Protein AF-A0A022QFN7-F1 (afdb_monomer_lite)

Organism: Erythranthe guttata (NCBI:txid4155)

Structure (mmCIF, N/CA/C/O backbone):
data_AF-A0A022QFN7-F1
#
_entry.id   AF-A0A022QFN7-F1
#
loop_
_atom_site.group_PDB
_atom_site.id
_atom_site.type_symbol
_atom_site.label_atom_id
_atom_site.label_alt_id
_atom_site.label_comp_id
_atom_site.label_asym_id
_atom_site.label_entity_id
_atom_site.label_seq_id
_atom_site.pdbx_PDB_ins_code
_atom_site.Cartn_x
_atom_site.Cartn_y
_atom_site.Cartn_z
_atom_site.occupancy
_atom_site.B_iso_or_equiv
_atom_site.auth_seq_id
_atom_site.auth_comp_id
_atom_site.auth_asym_id
_atom_site.auth_atom_id
_atom_site.pdbx_PDB_model_num
ATOM 1 N N . MET A 1 1 ? 3.632 7.684 66.198 1.00 27.81 1 MET A N 1
ATOM 2 C CA . MET A 1 1 ? 4.674 7.286 65.234 1.00 27.81 1 MET A CA 1
ATOM 3 C C . MET A 1 1 ? 4.231 5.973 64.611 1.00 27.81 1 MET A C 1
ATOM 5 O O . MET A 1 1 ? 4.092 5.003 65.334 1.00 27.81 1 MET A O 1
ATOM 9 N N . ILE A 1 2 ? 3.961 6.039 63.303 1.00 29.11 2 ILE A N 1
ATOM 10 C CA . ILE A 1 2 ? 3.737 4.968 62.315 1.00 29.11 2 ILE A CA 1
ATOM 11 C C . ILE A 1 2 ? 2.418 4.176 62.404 1.00 29.11 2 ILE A C 1
ATOM 13 O O . ILE A 1 2 ? 2.246 3.240 63.175 1.00 29.11 2 ILE A O 1
ATOM 17 N N . ILE A 1 3 ? 1.519 4.594 61.509 1.00 27.88 3 ILE A N 1
ATOM 18 C CA . ILE A 1 3 ? 0.414 3.848 60.907 1.00 27.88 3 ILE A CA 1
ATOM 19 C C . ILE A 1 3 ? 1.026 2.710 60.074 1.00 27.88 3 ILE A C 1
ATOM 21 O O . ILE A 1 3 ? 1.810 2.990 59.170 1.00 27.88 3 ILE A O 1
ATOM 25 N N . GLN A 1 4 ? 0.666 1.457 60.353 1.00 26.80 4 GLN A N 1
ATOM 26 C CA . GLN A 1 4 ? 0.930 0.317 59.472 1.00 26.80 4 GLN A CA 1
ATOM 27 C C . GLN A 1 4 ? -0.428 -0.159 58.935 1.00 26.80 4 GLN A C 1
ATOM 29 O O . GLN A 1 4 ? -1.113 -0.962 59.561 1.00 26.80 4 GLN A O 1
ATOM 34 N N . GLU A 1 5 ? -0.845 0.420 57.811 1.00 31.89 5 GLU A N 1
ATOM 35 C CA . GLU A 1 5 ? -1.969 -0.061 57.004 1.00 31.89 5 GLU A CA 1
ATOM 36 C C . GLU A 1 5 ? -1.540 -1.343 56.278 1.00 31.89 5 GLU A C 1
ATOM 38 O O . GLU A 1 5 ? -0.559 -1.365 55.531 1.00 31.89 5 GLU A O 1
ATOM 43 N N . ASP A 1 6 ? -2.282 -2.417 56.528 1.00 32.91 6 ASP A N 1
ATOM 44 C CA . ASP A 1 6 ? -2.093 -3.747 55.962 1.00 32.91 6 ASP A CA 1
ATOM 45 C C . ASP A 1 6 ? -2.689 -3.793 54.539 1.00 32.91 6 ASP A C 1
ATOM 47 O O . ASP A 1 6 ? -3.844 -4.152 54.313 1.00 32.91 6 ASP A O 1
ATOM 51 N N . TYR A 1 7 ? -1.893 -3.369 53.556 1.00 39.94 7 TYR A N 1
ATOM 52 C CA . TYR A 1 7 ? -2.106 -3.646 52.133 1.00 39.94 7 TYR A CA 1
ATOM 53 C C . TYR A 1 7 ? -1.042 -4.650 51.686 1.00 39.94 7 TYR A C 1
ATOM 55 O O . TYR A 1 7 ? 0.128 -4.277 51.599 1.00 39.94 7 TYR A O 1
ATOM 63 N N . PRO A 1 8 ? -1.412 -5.906 51.347 1.00 40.69 8 PRO A N 1
ATOM 64 C CA . PRO A 1 8 ? -1.202 -6.317 49.954 1.00 40.69 8 PRO A CA 1
ATOM 65 C C . PRO A 1 8 ? -2.092 -7.501 49.513 1.00 40.69 8 PRO A C 1
ATOM 67 O O . PRO A 1 8 ? -1.652 -8.645 49.570 1.00 40.69 8 PRO A O 1
ATOM 70 N N . LYS A 1 9 ? -3.314 -7.288 48.994 1.00 38.53 9 LYS A N 1
ATOM 71 C CA . LYS A 1 9 ? -4.033 -8.354 48.233 1.00 38.53 9 LYS A CA 1
ATOM 72 C C . LYS A 1 9 ? -4.821 -7.903 46.995 1.00 38.53 9 LYS A C 1
ATOM 74 O O . LYS A 1 9 ? -5.563 -8.701 46.434 1.00 38.53 9 LYS A O 1
ATOM 79 N N . LEU A 1 10 ? -4.645 -6.670 46.515 1.00 40.91 10 LEU A N 1
ATOM 80 C CA . LEU A 1 10 ? -5.385 -6.166 45.339 1.00 40.91 10 LEU A CA 1
ATOM 81 C C . LEU A 1 10 ? -4.521 -5.596 44.204 1.00 40.91 10 LEU A C 1
ATOM 83 O O . LEU A 1 10 ? -5.055 -5.271 43.150 1.00 40.91 10 LEU A O 1
ATOM 87 N N . ALA A 1 11 ? -3.192 -5.587 44.347 1.00 36.38 11 ALA A N 1
ATOM 88 C CA . ALA A 1 11 ? -2.275 -5.194 43.270 1.00 36.38 11 ALA A CA 1
ATOM 89 C C . ALA A 1 11 ? -1.923 -6.338 42.290 1.00 36.38 11 ALA A C 1
ATOM 91 O O . ALA A 1 11 ? -1.284 -6.096 41.273 1.00 36.38 11 ALA A O 1
ATOM 92 N N . PHE A 1 12 ? -2.365 -7.576 42.544 1.00 38.91 12 PHE A N 1
ATOM 93 C CA . PHE A 1 12 ? -2.000 -8.739 41.717 1.00 38.91 12 PHE A CA 1
ATOM 94 C C . PHE A 1 12 ? -2.992 -9.099 40.598 1.00 38.91 12 PHE A C 1
ATOM 96 O O . PHE A 1 12 ? -2.728 -10.023 39.834 1.00 38.91 12 PHE A O 1
ATOM 103 N N . ILE A 1 13 ? -4.109 -8.377 40.455 1.00 38.91 13 ILE A N 1
ATOM 104 C CA . ILE A 1 13 ? -5.121 -8.680 39.420 1.00 38.91 13 ILE A CA 1
ATOM 105 C C . ILE A 1 13 ? -5.059 -7.700 38.230 1.00 38.91 13 ILE A C 1
ATOM 107 O O . ILE A 1 13 ? -5.611 -7.982 37.173 1.00 38.91 13 ILE A O 1
ATOM 111 N N . PHE A 1 14 ? -4.295 -6.604 38.322 1.00 40.03 14 PHE A N 1
ATOM 112 C CA . PHE A 1 14 ? -4.163 -5.628 37.226 1.00 40.03 14 PHE A CA 1
ATOM 113 C C . PHE A 1 14 ? -2.960 -5.837 36.287 1.00 40.03 14 PHE A C 1
ATOM 115 O O . PHE A 1 14 ? -2.753 -5.035 35.382 1.00 40.03 14 PHE A O 1
ATOM 122 N N . VAL A 1 15 ? -2.207 -6.936 36.427 1.00 43.34 15 VAL A N 1
ATOM 123 C CA . VAL A 1 15 ? -1.069 -7.262 35.532 1.00 43.34 15 VAL A CA 1
ATOM 124 C C . VAL A 1 15 ? -1.265 -8.588 34.770 1.00 43.34 15 VAL A C 1
ATOM 126 O O . VAL A 1 15 ? -0.411 -9.008 33.998 1.00 43.34 15 VAL A O 1
ATOM 129 N N . THR A 1 16 ? -2.416 -9.256 34.892 1.00 43.12 16 THR A N 1
ATOM 130 C CA . THR A 1 16 ? -2.599 -10.631 34.376 1.00 43.12 16 THR A CA 1
ATOM 131 C C . THR A 1 16 ? -3.619 -10.791 33.245 1.00 43.12 16 THR A C 1
ATOM 133 O O . THR A 1 16 ? -4.053 -11.907 32.977 1.00 43.12 16 THR A O 1
ATOM 136 N N . LEU A 1 17 ? -3.936 -9.723 32.500 1.00 40.62 17 LEU A N 1
ATOM 137 C CA . LEU A 1 17 ? -4.622 -9.835 31.195 1.00 40.62 17 LEU A CA 1
ATOM 138 C C . LEU A 1 17 ? -3.753 -9.467 29.980 1.00 40.62 17 LEU A C 1
ATOM 140 O O . LEU A 1 17 ? -4.216 -9.579 28.852 1.00 40.62 17 LEU A O 1
ATOM 144 N N . PHE A 1 18 ? -2.470 -9.153 30.188 1.00 44.50 18 PHE A N 1
ATOM 145 C CA . PHE A 1 18 ? -1.471 -9.046 29.112 1.00 44.50 18 PHE A CA 1
ATOM 146 C C . PHE A 1 18 ? -0.468 -10.216 29.071 1.00 44.50 18 PHE A C 1
ATOM 148 O O . PHE A 1 18 ? 0.543 -10.125 28.383 1.00 44.50 18 PHE A O 1
ATOM 155 N N . SER A 1 19 ? -0.753 -11.336 29.751 1.00 45.59 19 SER A N 1
ATOM 156 C CA . SER A 1 19 ? 0.209 -12.451 29.880 1.00 45.59 19 SER A CA 1
ATOM 157 C C . SER A 1 19 ? -0.335 -13.853 29.583 1.00 45.59 19 SER A C 1
ATOM 159 O O . SER A 1 19 ? 0.351 -14.831 29.863 1.00 45.59 19 SER A O 1
ATOM 161 N N . PHE A 1 20 ? -1.498 -13.999 28.941 1.00 42.53 20 PHE A N 1
ATOM 162 C CA . PHE A 1 20 ? -1.865 -15.273 28.299 1.00 42.53 20 PHE A CA 1
ATOM 163 C C . PHE A 1 20 ? -1.378 -15.307 26.846 1.00 42.53 20 PHE A C 1
ATOM 165 O O . PHE A 1 20 ? -2.150 -15.464 25.906 1.00 42.53 20 PHE A O 1
ATOM 172 N N . CYS A 1 21 ? -0.062 -15.184 26.672 1.00 44.03 21 CYS A N 1
ATOM 173 C CA . CYS A 1 21 ? 0.594 -15.892 25.585 1.00 44.03 21 CYS A CA 1
ATOM 174 C C . CYS A 1 21 ? 0.761 -17.333 26.100 1.00 44.03 21 CYS A C 1
ATOM 176 O O . CYS A 1 21 ? 1.458 -17.520 27.105 1.00 44.03 21 CYS A O 1
ATOM 178 N N . PRO A 1 22 ? 0.085 -18.350 25.533 1.00 42.50 22 PRO A N 1
ATOM 179 C CA . PRO A 1 22 ? 0.364 -19.724 25.912 1.00 42.50 22 PRO A CA 1
ATOM 180 C C . PRO A 1 22 ? 1.858 -19.967 25.704 1.00 42.50 22 PRO A C 1
ATOM 182 O O . PRO A 1 22 ? 2.443 -19.586 24.692 1.00 42.50 22 PRO A O 1
ATOM 185 N N . ARG A 1 23 ? 2.478 -20.562 26.718 1.00 45.53 23 ARG A N 1
ATOM 186 C CA . ARG A 1 23 ? 3.918 -20.787 26.885 1.00 45.53 23 ARG A CA 1
ATOM 187 C C . ARG A 1 23 ? 4.482 -21.837 25.906 1.00 45.53 23 ARG A C 1
ATOM 189 O O . ARG A 1 23 ? 5.297 -22.659 26.297 1.00 45.53 23 ARG A O 1
ATOM 196 N N . PHE A 1 24 ? 4.044 -21.805 24.649 1.00 43.84 24 PHE A N 1
ATOM 197 C CA . PHE A 1 24 ? 4.510 -22.623 23.530 1.00 43.84 24 PHE A CA 1
ATOM 198 C C . PHE A 1 24 ? 4.478 -21.811 22.230 1.00 43.84 24 PHE A C 1
ATOM 200 O O . PHE A 1 24 ? 3.699 -22.085 21.332 1.00 43.84 24 PHE A O 1
ATOM 207 N N . CYS A 1 25 ? 5.336 -20.796 22.158 1.00 41.41 25 CYS A N 1
ATOM 208 C CA . CYS A 1 25 ? 5.939 -20.298 20.920 1.00 41.41 25 CYS A CA 1
ATOM 209 C C . CYS A 1 25 ? 7.233 -19.579 21.318 1.00 41.41 25 CYS A C 1
ATOM 211 O O . CYS A 1 25 ? 7.355 -18.363 21.210 1.00 41.41 25 CYS A O 1
ATOM 213 N N . THR A 1 26 ? 8.209 -20.316 21.853 1.00 38.53 26 THR A N 1
ATOM 214 C CA . THR A 1 26 ? 9.595 -19.860 21.729 1.00 38.53 26 THR A CA 1
ATOM 215 C C . THR A 1 26 ? 9.950 -19.983 20.247 1.00 38.53 26 THR A C 1
ATOM 217 O O . THR A 1 26 ? 9.912 -21.111 19.743 1.00 38.53 26 THR A O 1
ATOM 220 N N . PRO A 1 27 ? 10.283 -18.901 19.523 1.00 43.88 27 PRO A N 1
ATOM 221 C CA . PRO A 1 27 ? 11.018 -19.060 18.281 1.00 43.88 27 PRO A CA 1
ATOM 222 C C . PRO A 1 27 ? 12.318 -19.777 18.646 1.00 43.88 27 PRO A C 1
ATOM 224 O O . PRO A 1 27 ? 13.134 -19.254 19.404 1.00 43.88 27 PRO A O 1
ATOM 227 N N . GLN A 1 28 ? 12.483 -21.016 18.186 1.00 38.66 28 GLN A N 1
ATOM 228 C CA . GLN A 1 28 ? 13.787 -21.658 18.226 1.00 38.66 28 GLN A CA 1
ATOM 229 C C . GLN A 1 28 ? 14.713 -20.810 17.353 1.00 38.66 28 GLN A C 1
ATOM 231 O O . GLN A 1 28 ? 14.663 -20.898 16.128 1.00 38.66 28 GLN A O 1
ATOM 236 N N . THR A 1 29 ? 15.572 -19.994 17.965 1.00 44.75 29 THR A N 1
ATOM 237 C CA . THR A 1 29 ? 16.797 -19.545 17.305 1.00 44.75 29 THR A CA 1
ATOM 238 C C . THR A 1 29 ? 17.716 -20.754 17.232 1.00 44.75 29 THR A C 1
ATOM 240 O O . THR A 1 29 ? 18.633 -20.922 18.036 1.00 44.75 29 THR A O 1
ATOM 243 N N . ASN A 1 30 ? 17.429 -21.648 16.288 1.00 40.75 30 ASN A N 1
ATOM 244 C CA . ASN A 1 30 ? 18.427 -22.591 15.835 1.00 40.75 30 ASN A CA 1
ATOM 245 C C . ASN A 1 30 ? 19.473 -21.740 15.118 1.00 40.75 30 ASN A C 1
ATOM 247 O O . ASN A 1 30 ? 19.253 -21.297 13.992 1.00 40.75 30 ASN A O 1
ATOM 251 N N . ASN A 1 31 ? 20.595 -21.490 15.795 1.00 49.53 31 ASN A N 1
ATOM 252 C CA . ASN A 1 31 ? 21.814 -20.935 15.210 1.00 49.53 31 ASN A CA 1
ATOM 253 C C . ASN A 1 31 ? 22.448 -21.977 14.280 1.00 49.53 31 ASN A C 1
ATOM 255 O O . ASN A 1 31 ? 23.581 -22.403 14.462 1.00 49.53 31 ASN A O 1
ATOM 259 N N . ASN A 1 32 ? 21.689 -22.381 13.270 1.00 43.94 32 ASN A N 1
ATOM 260 C CA . ASN A 1 32 ? 22.202 -22.963 12.056 1.00 43.94 32 ASN A CA 1
ATOM 261 C C . ASN A 1 32 ? 22.136 -21.824 11.050 1.00 43.94 32 ASN A C 1
ATOM 263 O O . ASN A 1 32 ? 21.120 -21.634 10.385 1.00 43.94 32 ASN A O 1
ATOM 267 N N . ALA A 1 33 ? 23.214 -21.045 10.967 1.00 44.28 33 ALA A N 1
ATOM 268 C CA . ALA A 1 33 ? 23.446 -20.102 9.882 1.00 44.28 33 ALA A CA 1
ATOM 269 C C . ALA A 1 33 ? 23.688 -20.871 8.567 1.00 44.28 33 ALA A C 1
ATOM 271 O O . ALA A 1 33 ? 24.724 -20.756 7.925 1.00 44.28 33 ALA A O 1
ATOM 272 N N . ALA A 1 34 ? 22.716 -21.682 8.154 1.00 37.62 34 ALA A N 1
ATOM 273 C CA . ALA A 1 34 ? 22.409 -21.794 6.750 1.00 37.62 34 ALA A CA 1
ATOM 274 C C . ALA A 1 34 ? 21.755 -20.460 6.412 1.00 37.62 34 ALA A C 1
ATOM 276 O O . ALA A 1 34 ? 20.705 -20.143 6.963 1.00 37.62 34 ALA A O 1
ATOM 277 N N . ALA A 1 35 ? 22.392 -19.659 5.564 1.00 43.66 35 ALA A N 1
ATOM 278 C CA . ALA A 1 35 ? 21.755 -18.515 4.939 1.00 43.66 35 ALA A CA 1
ATOM 279 C C . ALA A 1 35 ? 20.444 -18.993 4.291 1.00 43.66 35 ALA A C 1
ATOM 281 O O . ALA A 1 35 ? 20.432 -19.506 3.169 1.00 43.66 35 ALA A O 1
ATOM 282 N N . THR A 1 36 ? 19.333 -18.915 5.027 1.00 43.53 36 THR A N 1
ATOM 283 C CA . THR A 1 36 ? 17.997 -19.149 4.502 1.00 43.53 36 THR A CA 1
ATOM 284 C C . THR A 1 36 ? 17.800 -18.054 3.484 1.00 43.53 36 THR A C 1
ATOM 286 O O . THR A 1 36 ? 17.587 -16.905 3.857 1.00 43.53 36 THR A O 1
ATOM 289 N N . ARG A 1 37 ? 17.968 -18.401 2.201 1.00 48.34 37 ARG A N 1
ATOM 290 C CA . ARG A 1 37 ? 17.677 -17.523 1.066 1.00 48.34 37 ARG A CA 1
ATOM 291 C C . ARG A 1 37 ? 16.389 -16.778 1.389 1.00 48.34 37 ARG A C 1
ATOM 293 O O . ARG A 1 37 ? 15.348 -17.427 1.501 1.00 48.34 37 ARG A O 1
ATOM 300 N N . ASN A 1 38 ? 16.459 -15.461 1.574 1.00 61.53 38 ASN A N 1
ATOM 301 C CA . ASN A 1 38 ? 15.265 -14.660 1.783 1.00 61.53 38 ASN A CA 1
ATOM 302 C C . ASN A 1 38 ? 14.356 -14.919 0.583 1.00 61.53 38 ASN A C 1
ATOM 304 O O . ASN A 1 38 ? 14.673 -14.566 -0.552 1.00 61.53 38 ASN A O 1
ATOM 308 N N . THR A 1 39 ? 13.238 -15.595 0.814 1.00 72.06 39 THR A N 1
ATOM 309 C CA . THR A 1 39 ? 12.331 -16.042 -0.250 1.00 72.06 39 THR A CA 1
ATOM 310 C C . THR A 1 39 ? 11.758 -14.872 -1.053 1.00 72.06 39 THR A C 1
ATOM 312 O O . THR A 1 39 ? 11.344 -15.073 -2.193 1.00 72.06 39 THR A O 1
ATOM 315 N N . CYS A 1 40 ? 11.807 -13.660 -0.495 1.00 82.38 40 CYS A N 1
ATOM 316 C CA . CYS A 1 40 ? 11.415 -12.402 -1.124 1.00 82.38 40 CYS A CA 1
ATOM 317 C C . CYS A 1 40 ? 12.532 -11.680 -1.903 1.00 82.38 40 CYS A C 1
ATOM 319 O O . CYS A 1 40 ? 12.228 -10.757 -2.641 1.00 82.38 40 CYS A O 1
ATOM 321 N N . GLU A 1 41 ? 13.808 -12.051 -1.750 1.00 70.94 41 GLU A N 1
ATOM 322 C CA . GLU A 1 41 ? 14.937 -11.228 -2.226 1.00 70.94 41 GLU A CA 1
ATOM 323 C C . GLU A 1 41 ? 15.208 -11.359 -3.735 1.00 70.94 41 GLU A C 1
ATOM 325 O O . GLU A 1 41 ? 15.716 -10.424 -4.348 1.00 70.94 41 GLU A O 1
ATOM 330 N N . ASN A 1 42 ? 14.807 -12.478 -4.355 1.00 62.62 42 ASN A N 1
ATOM 331 C CA . ASN A 1 42 ? 15.214 -12.825 -5.725 1.00 62.62 42 ASN A CA 1
ATOM 332 C C . ASN A 1 42 ? 14.064 -12.955 -6.736 1.00 62.62 42 ASN A C 1
ATOM 334 O O . ASN A 1 42 ? 14.296 -13.353 -7.878 1.00 62.62 42 ASN A O 1
ATOM 338 N N . SER A 1 43 ? 12.809 -12.706 -6.356 1.00 62.25 43 SER A N 1
ATOM 339 C CA . SER A 1 43 ? 11.684 -12.848 -7.290 1.00 62.25 43 SER A CA 1
ATOM 340 C C . SER A 1 43 ? 10.490 -12.017 -6.832 1.00 62.25 43 SER A C 1
ATOM 342 O O . SER A 1 43 ? 10.106 -12.119 -5.669 1.00 62.25 43 SER A O 1
ATOM 344 N N . ALA A 1 44 ? 9.849 -11.297 -7.758 1.00 72.00 44 ALA A N 1
ATOM 345 C CA . ALA A 1 44 ? 8.576 -10.597 -7.560 1.00 72.00 44 ALA A CA 1
ATOM 346 C C . ALA A 1 44 ? 7.409 -11.591 -7.333 1.00 72.00 44 ALA A C 1
ATOM 348 O O . ALA A 1 44 ? 6.471 -11.682 -8.123 1.00 72.00 44 ALA A O 1
ATOM 349 N N . ARG A 1 45 ? 7.490 -12.400 -6.267 1.00 84.31 45 ARG A N 1
ATOM 350 C CA . ARG A 1 45 ? 6.638 -13.579 -6.031 1.00 84.31 45 ARG A CA 1
ATOM 351 C C . ARG A 1 45 ? 5.176 -13.234 -5.809 1.00 84.31 45 ARG A C 1
ATOM 353 O O . ARG A 1 45 ? 4.314 -14.000 -6.221 1.00 84.31 45 ARG A O 1
ATOM 360 N N . CYS A 1 46 ? 4.906 -12.113 -5.145 1.00 91.56 46 CYS A N 1
ATOM 361 C CA . CYS A 1 46 ? 3.556 -11.755 -4.712 1.00 91.56 46 CYS A CA 1
ATOM 362 C C . CYS A 1 46 ? 2.730 -11.023 -5.781 1.00 91.56 46 CYS A C 1
ATOM 364 O O . CYS A 1 46 ? 1.605 -10.613 -5.499 1.00 91.56 46 CYS A O 1
ATOM 366 N N . GLY A 1 47 ? 3.276 -10.856 -6.991 1.00 92.25 47 GLY A N 1
ATOM 367 C CA . GLY A 1 47 ? 2.605 -10.170 -8.090 1.00 92.25 47 GLY A CA 1
ATOM 368 C C . GLY A 1 47 ? 2.343 -8.684 -7.818 1.00 92.25 47 GLY A C 1
ATOM 369 O O . GLY A 1 47 ? 2.867 -8.081 -6.878 1.00 92.25 47 GLY A O 1
ATOM 370 N N . ALA A 1 48 ? 1.530 -8.076 -8.678 1.00 93.94 48 ALA A N 1
ATOM 371 C CA . ALA A 1 48 ? 1.120 -6.680 -8.557 1.00 93.94 48 ALA A CA 1
ATOM 372 C C . ALA A 1 48 ? 0.364 -6.418 -7.244 1.00 93.94 48 ALA A C 1
ATOM 374 O O . ALA A 1 48 ? -0.520 -7.189 -6.877 1.00 93.94 48 ALA A O 1
ATOM 375 N N . PHE A 1 49 ? 0.670 -5.314 -6.559 1.00 94.81 49 PHE A N 1
ATOM 376 C CA . PHE A 1 49 ? 0.028 -4.884 -5.305 1.00 94.81 49 PHE A CA 1
ATOM 377 C C . PHE A 1 49 ? 0.077 -5.910 -4.150 1.00 94.81 49 PHE A C 1
ATOM 379 O O . PHE A 1 49 ? -0.626 -5.749 -3.144 1.00 94.81 49 PHE A O 1
ATOM 386 N N . GLY A 1 50 ? 0.902 -6.952 -4.281 1.00 94.62 50 GLY A N 1
ATOM 387 C CA . GLY A 1 50 ? 1.200 -7.925 -3.238 1.00 94.62 50 GLY A CA 1
ATOM 388 C C . GLY A 1 50 ? 2.477 -7.558 -2.486 1.00 94.62 50 GLY A C 1
ATOM 389 O O . GLY A 1 50 ? 3.448 -7.095 -3.077 1.00 94.62 50 GLY A O 1
ATOM 390 N N . ILE A 1 51 ? 2.468 -7.780 -1.176 1.00 94.06 51 ILE A N 1
ATOM 391 C CA . ILE A 1 51 ? 3.577 -7.554 -0.251 1.00 94.06 51 ILE A CA 1
ATOM 392 C C . ILE A 1 51 ? 4.204 -8.905 0.075 1.00 94.06 51 ILE A C 1
ATOM 394 O O . ILE A 1 51 ? 3.503 -9.808 0.535 1.00 94.06 51 ILE A O 1
ATOM 398 N N . CYS A 1 52 ? 5.518 -9.017 -0.108 1.00 92.81 52 CYS A N 1
ATOM 399 C CA . CYS A 1 52 ? 6.301 -10.158 0.345 1.00 92.81 52 CYS A CA 1
ATOM 400 C C . CYS A 1 52 ? 6.895 -9.886 1.726 1.00 92.81 52 CYS A C 1
ATOM 402 O O . CYS A 1 52 ? 7.648 -8.927 1.900 1.00 92.81 52 CYS A O 1
ATOM 404 N N . ASN A 1 53 ? 6.594 -10.741 2.698 1.00 91.56 53 ASN A N 1
ATOM 405 C CA . ASN A 1 53 ? 7.207 -10.729 4.018 1.00 91.56 53 ASN A CA 1
ATOM 406 C C . ASN A 1 53 ? 7.685 -12.143 4.364 1.00 91.56 53 ASN A C 1
ATOM 408 O O . ASN A 1 53 ? 6.883 -13.062 4.509 1.00 91.56 53 ASN A O 1
ATOM 412 N N . SER A 1 54 ? 9.000 -12.321 4.514 1.00 88.62 54 SER A N 1
ATOM 413 C CA . SER A 1 54 ? 9.595 -13.633 4.804 1.00 88.62 54 SER A CA 1
ATOM 414 C C . SER A 1 54 ? 9.271 -14.161 6.203 1.00 88.62 54 SER A C 1
ATOM 416 O O . SER A 1 54 ? 9.492 -15.342 6.459 1.00 88.62 54 SER A O 1
ATOM 418 N N . GLN A 1 55 ? 8.765 -13.304 7.095 1.00 88.06 55 GLN A N 1
ATOM 419 C CA . GLN A 1 55 ? 8.371 -13.670 8.457 1.00 88.06 55 GLN A CA 1
ATOM 420 C C . GLN A 1 55 ? 6.896 -14.085 8.569 1.00 88.06 55 GLN A C 1
ATOM 422 O O . GLN A 1 55 ? 6.498 -14.620 9.602 1.00 88.06 55 GLN A O 1
ATOM 427 N N . ASP A 1 56 ? 6.089 -13.857 7.528 1.00 88.56 56 ASP A N 1
ATOM 428 C CA . ASP A 1 56 ? 4.661 -14.176 7.541 1.00 88.56 56 ASP A CA 1
ATOM 429 C C . ASP A 1 56 ? 4.390 -15.571 6.950 1.00 88.56 56 ASP A C 1
ATOM 431 O O . ASP A 1 56 ? 5.130 -16.083 6.108 1.00 88.56 56 ASP A O 1
ATOM 435 N N . SER A 1 57 ? 3.282 -16.185 7.368 1.00 88.81 57 SER A N 1
ATOM 436 C CA . SER A 1 57 ? 2.732 -17.397 6.756 1.00 88.81 57 SER A CA 1
ATOM 437 C C . SER A 1 57 ? 1.231 -17.185 6.520 1.00 88.81 57 SER A C 1
ATOM 439 O O . SER A 1 57 ? 0.475 -17.143 7.494 1.00 88.81 57 SER A O 1
ATOM 441 N N . PRO A 1 58 ? 0.775 -17.002 5.264 1.00 90.94 58 PRO A N 1
ATOM 442 C CA . PRO A 1 58 ? 1.542 -17.048 4.012 1.00 90.94 58 PRO A CA 1
ATOM 443 C C . PRO A 1 58 ? 2.496 -15.852 3.831 1.00 90.94 58 PRO A C 1
ATOM 445 O O . PRO A 1 58 ? 2.216 -14.754 4.301 1.00 90.94 58 PRO A O 1
ATOM 448 N N . ILE A 1 59 ? 3.588 -16.050 3.079 1.00 91.75 59 ILE A N 1
ATOM 449 C CA . ILE A 1 59 ? 4.611 -15.008 2.835 1.00 91.75 59 ILE A CA 1
ATOM 450 C C . ILE A 1 59 ? 4.108 -13.829 1.988 1.00 91.75 59 ILE A C 1
ATOM 452 O O . ILE A 1 59 ? 4.738 -12.774 1.966 1.00 91.75 59 ILE A O 1
ATOM 456 N N . CYS A 1 60 ? 3.009 -14.016 1.253 1.00 93.81 60 CYS A N 1
ATOM 457 C CA . CYS A 1 60 ? 2.417 -13.003 0.390 1.00 93.81 60 CYS A CA 1
ATOM 458 C C . CYS A 1 60 ? 1.059 -12.562 0.926 1.00 93.81 60 CYS A C 1
ATOM 460 O O . CYS A 1 60 ? 0.161 -13.377 1.150 1.00 93.81 60 CYS A O 1
ATOM 462 N N . THR A 1 61 ? 0.884 -11.251 1.054 1.00 95.50 61 THR A N 1
ATOM 463 C CA . THR A 1 61 ? -0.384 -10.625 1.441 1.00 95.50 61 THR A CA 1
ATOM 464 C C . THR A 1 61 ? -0.709 -9.466 0.502 1.00 95.50 61 THR A C 1
ATOM 466 O O . THR A 1 61 ? 0.189 -8.818 -0.024 1.00 95.50 61 THR A O 1
ATOM 469 N N . CYS A 1 62 ? -1.989 -9.194 0.242 1.00 96.56 62 CYS A N 1
ATOM 470 C CA . CYS A 1 62 ? -2.367 -8.012 -0.537 1.00 96.56 62 CYS A CA 1
ATOM 471 C C . CYS A 1 62 ? -2.216 -6.735 0.296 1.00 96.56 62 CYS A C 1
ATOM 473 O O . CYS A 1 62 ? -2.475 -6.743 1.504 1.00 96.56 62 CYS A O 1
ATOM 475 N N . LEU A 1 63 ? -1.899 -5.614 -0.362 1.00 95.69 63 LEU A N 1
ATOM 476 C CA . LEU A 1 63 ? -2.037 -4.290 0.248 1.00 95.69 63 LEU A CA 1
ATOM 477 C C . LEU A 1 63 ? -3.439 -4.115 0.855 1.00 95.69 63 LEU A C 1
ATOM 479 O O . LEU A 1 63 ? -4.448 -4.616 0.349 1.00 95.69 63 LEU A O 1
ATOM 483 N N . ARG A 1 64 ? -3.532 -3.374 1.959 1.00 94.12 64 ARG A N 1
ATOM 484 C CA . ARG A 1 64 ? -4.829 -3.096 2.586 1.00 94.12 64 ARG A CA 1
ATOM 485 C C . ARG A 1 64 ? -5.740 -2.344 1.606 1.00 94.12 64 ARG A C 1
ATOM 487 O O . ARG A 1 64 ? -5.312 -1.377 0.996 1.00 94.12 64 ARG A O 1
ATOM 494 N N . GLY A 1 65 ? -6.995 -2.772 1.480 1.00 94.00 65 GLY A N 1
ATOM 495 C CA . GLY A 1 65 ? -7.928 -2.251 0.467 1.00 94.00 65 GLY A CA 1
ATOM 496 C C . GLY A 1 65 ? -7.809 -2.939 -0.900 1.00 94.00 65 GLY A C 1
ATOM 497 O O . GLY A 1 65 ? -8.493 -2.559 -1.849 1.00 94.00 65 GLY A O 1
ATOM 498 N N . PHE A 1 66 ? -6.975 -3.979 -1.001 1.00 96.75 66 PHE A N 1
ATOM 499 C CA . PHE A 1 66 ? -6.840 -4.839 -2.173 1.00 96.75 66 PHE A CA 1
ATOM 500 C C . PHE A 1 66 ? -7.244 -6.280 -1.837 1.00 96.75 66 PHE A C 1
ATOM 502 O O . PHE A 1 66 ? -7.299 -6.682 -0.671 1.00 96.75 66 PHE A O 1
ATOM 509 N N . GLN A 1 67 ? -7.561 -7.053 -2.869 1.00 96.94 67 GLN A N 1
ATOM 510 C CA . GLN A 1 67 ? -7.922 -8.465 -2.790 1.00 96.94 67 GLN A CA 1
ATOM 511 C C . GLN A 1 67 ? -7.228 -9.260 -3.902 1.00 96.94 67 GLN A C 1
ATOM 513 O O . GLN A 1 67 ? -6.904 -8.671 -4.934 1.00 96.94 67 GLN A O 1
ATOM 518 N N . PRO A 1 68 ? -7.015 -10.576 -3.734 1.00 97.75 68 PRO A N 1
ATOM 519 C CA . PRO A 1 68 ? -6.415 -11.401 -4.776 1.00 97.75 68 PRO A CA 1
ATOM 520 C C . PRO A 1 68 ? -7.224 -11.351 -6.073 1.00 97.75 68 PRO A C 1
ATOM 522 O O . PRO A 1 68 ? -8.447 -11.496 -6.039 1.00 97.75 68 PRO A O 1
ATOM 525 N N . LEU A 1 69 ? -6.542 -11.205 -7.212 1.00 96.88 69 LEU A N 1
ATOM 526 C CA . LEU A 1 69 ? -7.186 -11.260 -8.532 1.00 96.88 69 LEU A CA 1
ATOM 527 C C . LEU A 1 69 ? -7.782 -12.645 -8.808 1.00 96.88 69 LEU A C 1
ATOM 529 O O . LEU A 1 69 ? -8.877 -12.766 -9.352 1.00 96.88 69 LEU A O 1
ATOM 533 N N . LYS A 1 70 ? -7.068 -13.694 -8.391 1.00 97.25 70 LYS A N 1
ATOM 534 C CA . LYS A 1 70 ? -7.488 -15.089 -8.511 1.00 97.25 70 LYS A CA 1
ATOM 535 C C . LYS A 1 70 ? -7.396 -15.778 -7.158 1.00 97.25 70 LYS A C 1
ATOM 537 O O . LYS A 1 70 ? -6.345 -16.282 -6.775 1.00 97.25 70 LYS A O 1
ATOM 542 N N . LYS A 1 71 ? -8.513 -15.804 -6.431 1.00 96.31 71 LYS A N 1
ATOM 543 C CA . LYS A 1 71 ? -8.568 -16.336 -5.062 1.00 96.31 71 LYS A CA 1
ATOM 544 C C . LYS A 1 71 ? -8.102 -17.793 -4.955 1.00 96.31 71 LYS A C 1
ATOM 546 O O . LYS A 1 71 ? -7.296 -18.097 -4.092 1.00 96.31 71 LYS A O 1
ATOM 551 N N . GLN A 1 72 ? -8.551 -18.667 -5.854 1.00 96.94 72 GLN A N 1
ATOM 552 C CA . GLN A 1 72 ? -8.176 -20.084 -5.818 1.00 96.94 72 GLN A CA 1
ATOM 553 C C . GLN A 1 72 ? -6.664 -20.295 -6.002 1.00 96.94 72 GLN A C 1
ATOM 555 O O . GLN A 1 72 ? -6.062 -21.075 -5.270 1.00 96.94 72 GLN A O 1
ATOM 560 N N . GLU A 1 73 ? -6.043 -19.577 -6.946 1.00 96.12 73 GLU A N 1
ATOM 561 C CA . GLU A 1 73 ? -4.587 -19.618 -7.141 1.00 96.12 73 GLU A CA 1
ATOM 562 C C . GLU A 1 73 ? -3.864 -19.071 -5.901 1.00 96.12 73 GLU A C 1
ATOM 564 O O . GLU A 1 73 ? -2.955 -19.722 -5.382 1.00 96.12 73 GLU A O 1
ATOM 569 N N . TRP A 1 74 ? -4.338 -17.943 -5.365 1.00 95.25 74 TRP A N 1
ATOM 570 C CA . TRP A 1 74 ? -3.783 -17.303 -4.171 1.00 95.25 74 TRP A CA 1
ATOM 571 C C . TRP A 1 74 ? -3.790 -18.227 -2.948 1.00 95.25 74 TRP A C 1
ATOM 573 O O . TRP A 1 74 ? -2.774 -18.362 -2.264 1.00 95.25 74 TRP A O 1
ATOM 583 N N . ASP A 1 75 ? -4.917 -18.900 -2.710 1.00 94.44 75 ASP A N 1
ATOM 584 C CA . ASP A 1 75 ? -5.115 -19.825 -1.592 1.00 94.44 75 ASP A CA 1
ATOM 585 C C . ASP A 1 75 ? -4.270 -21.106 -1.760 1.00 94.44 75 ASP A C 1
ATOM 587 O O . ASP A 1 75 ? -3.897 -21.736 -0.773 1.00 94.44 75 ASP A O 1
ATOM 591 N N . SER A 1 76 ? -3.899 -21.463 -2.997 1.00 94.19 76 SER A N 1
ATOM 592 C CA . SER A 1 76 ? -2.987 -22.579 -3.304 1.00 94.19 76 SER A CA 1
ATOM 593 C C . SER A 1 76 ? -1.493 -22.218 -3.257 1.00 94.19 76 SER A C 1
ATOM 595 O O . SER A 1 76 ? -0.645 -23.074 -3.503 1.00 94.19 76 SER A O 1
ATOM 597 N N . GLY A 1 77 ? -1.153 -20.961 -2.949 1.00 90.50 77 GLY A N 1
ATOM 598 C CA . GLY A 1 77 ? 0.230 -20.476 -2.897 1.00 90.50 77 GLY A CA 1
ATOM 599 C C . GLY A 1 77 ? 0.782 -19.955 -4.229 1.00 90.50 77 GLY A C 1
ATOM 600 O O . GLY A 1 77 ? 1.979 -19.687 -4.336 1.00 90.50 77 GLY A O 1
ATOM 601 N N . ASN A 1 78 ? -0.067 -19.784 -5.246 1.00 93.44 78 ASN A N 1
ATOM 602 C CA . ASN A 1 78 ? 0.286 -19.110 -6.490 1.00 93.44 78 ASN A CA 1
ATOM 603 C C . ASN A 1 78 ? -0.190 -17.648 -6.456 1.00 93.44 78 ASN A C 1
ATOM 605 O O . ASN A 1 78 ? -1.350 -17.336 -6.717 1.00 93.44 78 ASN A O 1
ATOM 609 N N . TRP A 1 79 ? 0.737 -16.739 -6.157 1.00 93.62 79 TRP A N 1
ATOM 610 C CA . TRP A 1 79 ? 0.469 -15.302 -6.011 1.00 93.62 79 TRP A CA 1
ATOM 611 C C . TRP A 1 79 ? 0.820 -14.476 -7.255 1.00 93.62 79 TRP A C 1
ATOM 613 O O . TRP A 1 79 ? 0.725 -13.252 -7.229 1.00 93.62 79 TRP A O 1
ATOM 623 N N . THR A 1 80 ? 1.205 -15.126 -8.358 1.00 92.12 80 THR A N 1
ATOM 624 C CA . THR A 1 80 ? 1.706 -14.456 -9.575 1.00 92.12 80 THR A CA 1
ATOM 625 C C . THR A 1 80 ? 0.693 -13.499 -10.201 1.00 92.12 80 THR A C 1
ATOM 627 O O . THR A 1 80 ? 1.077 -12.455 -10.725 1.00 92.12 80 THR A O 1
ATOM 630 N N . ALA A 1 81 ? -0.603 -13.814 -10.095 1.00 94.56 81 ALA A N 1
ATOM 631 C CA . ALA A 1 81 ? -1.681 -12.949 -10.563 1.00 94.56 81 ALA A CA 1
ATOM 632 C C . ALA A 1 81 ? -1.759 -11.617 -9.795 1.00 94.56 81 ALA A C 1
ATOM 634 O O . ALA A 1 81 ? -2.287 -10.650 -10.330 1.00 94.56 81 ALA A O 1
ATOM 635 N N . GLY A 1 82 ? -1.233 -11.547 -8.567 1.00 95.19 82 GLY A N 1
ATOM 636 C CA . GLY A 1 82 ? -1.274 -10.351 -7.732 1.00 95.19 82 GLY A CA 1
ATOM 637 C C . GLY A 1 82 ? -2.665 -10.023 -7.182 1.00 95.19 82 GLY A C 1
ATOM 638 O O . GLY A 1 82 ? -3.548 -10.879 -7.045 1.00 95.19 82 GLY A O 1
ATOM 639 N N . CYS A 1 83 ? -2.849 -8.749 -6.857 1.00 96.94 83 CYS A N 1
ATOM 640 C CA . CYS A 1 83 ? -4.035 -8.210 -6.214 1.00 96.94 83 CYS A CA 1
ATOM 641 C C . CYS A 1 83 ? -4.653 -7.070 -7.033 1.00 96.94 83 CYS A C 1
ATOM 643 O O . CYS A 1 83 ? -3.973 -6.364 -7.772 1.00 96.94 83 CYS A O 1
ATOM 645 N N . SER A 1 84 ? -5.950 -6.840 -6.851 1.00 96.00 84 SER A N 1
ATOM 646 C CA . SER A 1 84 ? -6.678 -5.688 -7.383 1.00 96.00 84 SER A CA 1
ATOM 647 C C . SER A 1 84 ? -7.344 -4.909 -6.259 1.00 96.00 84 SER A C 1
ATOM 649 O O . SER A 1 84 ? -7.586 -5.435 -5.173 1.00 96.00 84 SER A O 1
ATOM 651 N N . ARG A 1 85 ? -7.665 -3.640 -6.514 1.00 95.44 85 ARG A N 1
ATOM 652 C CA . ARG A 1 85 ? -8.419 -2.812 -5.567 1.00 95.44 85 ARG A CA 1
ATOM 653 C C . ARG A 1 85 ? -9.777 -3.453 -5.275 1.00 95.44 85 ARG A C 1
ATOM 655 O O . ARG A 1 85 ? -10.415 -3.970 -6.189 1.00 95.44 85 ARG A O 1
ATOM 662 N N . LYS A 1 86 ? -10.215 -3.400 -4.015 1.00 94.81 86 LYS A N 1
ATOM 663 C CA . LYS A 1 86 ? -11.579 -3.794 -3.623 1.00 94.81 86 LYS A CA 1
ATOM 664 C C . LYS A 1 86 ? -12.603 -2.762 -4.077 1.00 94.81 86 LYS A C 1
ATOM 666 O O . LYS A 1 86 ? -13.659 -3.119 -4.583 1.00 94.81 86 LYS A O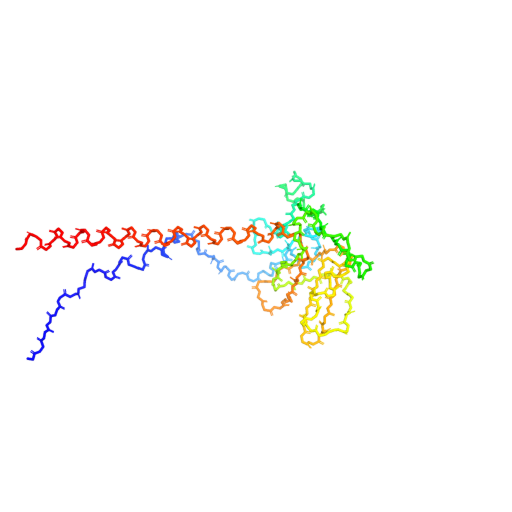 1
ATOM 671 N N . VAL A 1 87 ? -12.256 -1.489 -3.899 1.00 92.38 87 VAL A N 1
ATOM 672 C CA . VAL A 1 87 ? -13.082 -0.338 -4.261 1.00 92.38 87 VAL A CA 1
ATOM 673 C C . VAL A 1 87 ? -12.312 0.510 -5.280 1.00 92.38 87 VAL A C 1
ATOM 675 O O . VAL A 1 87 ? -11.126 0.787 -5.054 1.00 92.38 87 VAL A O 1
ATOM 678 N N . PRO A 1 88 ? -12.931 0.888 -6.414 1.00 91.19 88 PRO A N 1
ATOM 679 C CA . PRO A 1 88 ? -12.301 1.769 -7.390 1.00 91.19 88 PRO A CA 1
ATOM 680 C C . PRO A 1 88 ? -12.012 3.146 -6.782 1.00 91.19 88 PRO A C 1
ATOM 682 O O . PRO A 1 88 ? -12.683 3.575 -5.848 1.00 91.19 88 PRO A O 1
ATOM 685 N N . LEU A 1 89 ? -10.995 3.823 -7.311 1.00 89.81 89 LEU A N 1
ATOM 686 C CA . LEU A 1 89 ? -10.676 5.194 -6.915 1.00 89.81 89 LEU A CA 1
ATOM 687 C C . LEU A 1 89 ? -11.731 6.159 -7.456 1.00 89.81 89 LEU A C 1
ATOM 689 O O . LEU A 1 89 ? -12.174 6.021 -8.597 1.00 89.81 89 LEU A O 1
ATOM 693 N N . GLU A 1 90 ? -12.074 7.162 -6.660 1.00 83.38 90 GLU A N 1
ATOM 694 C CA . GLU A 1 90 ? -12.968 8.248 -7.050 1.00 83.38 90 GLU A CA 1
ATOM 695 C C . GLU A 1 90 ? -12.122 9.498 -7.311 1.00 83.38 90 GLU A C 1
ATOM 697 O O . GLU A 1 90 ? -12.103 10.448 -6.529 1.00 83.38 90 GLU A O 1
ATOM 702 N N . CYS A 1 91 ? -11.375 9.499 -8.422 1.00 79.88 91 CYS A N 1
ATOM 703 C CA . CYS A 1 91 ? -10.617 10.686 -8.798 1.00 79.88 91 CYS A CA 1
ATOM 704 C C . CYS A 1 91 ? -11.546 11.747 -9.395 1.00 79.88 91 CYS A C 1
ATOM 706 O O . CYS A 1 91 ? -12.128 11.549 -10.464 1.00 79.88 91 CYS A O 1
ATOM 708 N N . ARG A 1 92 ? -11.669 12.889 -8.717 1.00 68.31 92 ARG A N 1
ATOM 709 C CA . ARG A 1 92 ? -12.418 14.046 -9.205 1.00 68.31 92 ARG A CA 1
ATOM 710 C C . ARG A 1 92 ? -11.446 15.168 -9.543 1.00 68.31 92 ARG A C 1
ATOM 712 O O . ARG A 1 92 ? -10.645 15.563 -8.707 1.00 68.31 92 ARG A O 1
ATOM 719 N N . PHE A 1 93 ? -11.551 15.710 -10.752 1.00 59.75 93 PHE A N 1
ATOM 720 C CA . PHE A 1 93 ? -10.881 16.961 -11.088 1.00 59.75 93 PHE A CA 1
ATOM 721 C C . PHE A 1 93 ? -11.599 18.115 -10.378 1.00 59.75 93 PHE A C 1
ATOM 723 O O . PHE A 1 93 ? -12.810 18.293 -10.551 1.00 59.75 93 PHE A O 1
AT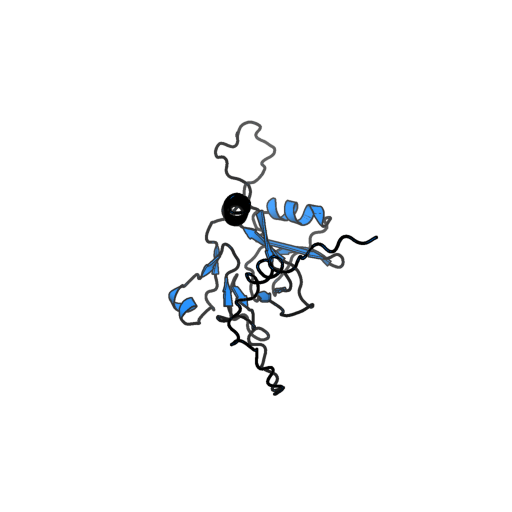OM 730 N N . GLU A 1 94 ? -10.869 18.924 -9.610 1.00 55.16 94 GLU A N 1
ATOM 731 C CA . GLU A 1 94 ? -11.323 20.274 -9.277 1.00 55.16 94 GLU A CA 1
ATOM 732 C C . GLU A 1 94 ? -11.285 21.118 -10.558 1.00 55.16 94 GLU A C 1
ATOM 734 O O . GLU A 1 94 ? -10.311 21.799 -10.870 1.00 55.16 94 GLU A O 1
ATOM 739 N N . ASN A 1 95 ? -12.359 21.064 -11.346 1.00 47.97 95 ASN A N 1
ATOM 740 C CA . ASN A 1 95 ? -12.582 22.069 -12.374 1.00 47.97 95 ASN A CA 1
ATOM 741 C C . ASN A 1 95 ? -12.911 23.390 -11.665 1.00 47.97 95 ASN A C 1
ATOM 743 O O . ASN A 1 95 ? -14.064 23.623 -11.305 1.00 47.97 95 ASN A O 1
ATOM 747 N N . ASN A 1 96 ? -11.920 24.272 -11.521 1.00 53.28 96 ASN A N 1
ATOM 748 C CA . ASN A 1 96 ? -12.052 25.640 -10.988 1.00 53.28 96 ASN A CA 1
ATOM 749 C C . ASN A 1 96 ? -13.016 26.561 -11.777 1.00 53.28 96 ASN A C 1
ATOM 751 O O . ASN A 1 96 ? -13.080 27.755 -11.509 1.00 53.28 96 ASN A O 1
ATOM 755 N N . ASN A 1 97 ? -13.786 26.034 -12.737 1.00 51.66 97 ASN A N 1
ATOM 756 C CA . ASN A 1 97 ? -14.579 26.831 -13.673 1.00 51.66 97 ASN A CA 1
ATOM 757 C C . ASN A 1 97 ? -16.099 26.684 -13.550 1.00 51.66 97 ASN A C 1
ATOM 759 O O . ASN A 1 97 ? -16.799 27.302 -14.340 1.00 51.66 97 ASN A O 1
ATOM 763 N N . ASN A 1 98 ? -16.646 25.944 -12.579 1.00 45.16 98 ASN A N 1
ATOM 764 C CA . ASN A 1 98 ? -18.102 25.874 -12.410 1.00 45.16 98 ASN A CA 1
ATOM 765 C C . ASN A 1 98 ? -18.520 26.048 -10.945 1.00 45.16 98 ASN A C 1
ATOM 767 O O . ASN A 1 98 ? -18.670 25.077 -10.206 1.00 45.16 98 ASN A O 1
ATOM 771 N N . ASN A 1 99 ? -18.846 27.287 -10.570 1.00 53.81 99 ASN A N 1
ATOM 772 C CA . ASN A 1 99 ? -19.518 27.653 -9.313 1.00 53.81 99 ASN A CA 1
ATOM 773 C C . ASN A 1 99 ? -20.939 27.066 -9.150 1.00 53.81 99 ASN A C 1
ATOM 775 O O . ASN A 1 99 ? -21.685 27.523 -8.298 1.00 53.81 99 ASN A O 1
ATOM 779 N N . ASN A 1 100 ? -21.337 26.058 -9.932 1.00 50.28 100 ASN A N 1
ATOM 780 C CA . ASN A 1 100 ? -22.662 25.437 -9.875 1.00 50.28 100 ASN A CA 1
ATOM 781 C C . ASN A 1 100 ? -22.595 23.929 -10.150 1.00 50.28 100 ASN A C 1
ATOM 783 O O . ASN A 1 100 ? -23.302 23.380 -10.994 1.00 50.28 100 ASN A O 1
ATOM 787 N N . THR A 1 101 ? -21.747 23.207 -9.426 1.00 42.59 101 THR A N 1
ATOM 788 C CA . THR A 1 101 ? -22.033 21.792 -9.171 1.00 42.59 101 THR A CA 1
ATOM 789 C C . THR A 1 101 ? -21.694 21.495 -7.731 1.00 42.59 101 THR A C 1
ATOM 791 O O . THR A 1 101 ? -20.680 20.876 -7.406 1.00 42.59 101 THR A O 1
ATOM 794 N N . SER A 1 102 ? -22.586 21.983 -6.866 1.00 44.09 102 SER A N 1
ATOM 795 C CA . SER A 1 102 ? -22.809 21.451 -5.531 1.00 44.09 102 SER A CA 1
ATOM 796 C C . SER A 1 102 ? -22.501 19.964 -5.557 1.00 44.09 102 SER A C 1
ATOM 798 O O . SER A 1 102 ? -23.059 19.234 -6.379 1.00 44.09 102 SER A O 1
ATOM 800 N N . SER A 1 103 ? -21.558 19.570 -4.706 1.00 46.31 103 SER A N 1
ATOM 801 C CA . SER A 1 103 ? -21.308 18.209 -4.261 1.00 46.31 103 SER A CA 1
ATOM 802 C C . SER A 1 103 ? -22.639 17.467 -4.106 1.00 46.31 103 SER A C 1
ATOM 804 O O . SER A 1 103 ? -23.302 17.564 -3.078 1.00 46.31 103 SER A O 1
ATOM 806 N N . ARG A 1 104 ? -23.115 16.847 -5.192 1.00 41.16 104 ARG A N 1
ATOM 807 C CA . ARG A 1 104 ? -24.472 16.289 -5.245 1.00 41.16 104 ARG A CA 1
ATOM 808 C C . ARG A 1 104 ? -24.520 14.870 -4.707 1.00 41.16 104 ARG A C 1
ATOM 810 O O . ARG A 1 104 ? -25.607 14.374 -4.472 1.00 41.16 104 ARG A O 1
ATOM 817 N N . ASN A 1 105 ? -23.356 14.295 -4.419 1.00 44.28 105 ASN A N 1
ATOM 818 C CA . ASN A 1 105 ? -23.179 13.112 -3.599 1.00 44.28 105 ASN A CA 1
ATOM 819 C C . ASN A 1 105 ? -22.036 13.423 -2.630 1.00 44.28 105 ASN A C 1
ATOM 821 O O . ASN A 1 105 ? -20.997 13.912 -3.064 1.00 44.28 105 ASN A O 1
ATOM 825 N N . GLY A 1 106 ? -22.212 13.168 -1.334 1.00 48.91 106 GLY A N 1
ATOM 826 C CA . GLY A 1 106 ? -21.187 13.343 -0.296 1.00 48.91 106 GLY A CA 1
ATOM 827 C C . GLY A 1 106 ? -20.010 12.362 -0.402 1.00 48.91 106 GLY A C 1
ATOM 828 O O . GLY A 1 106 ? -19.563 11.829 0.611 1.00 48.91 106 GLY A O 1
ATOM 829 N N . THR A 1 107 ? -19.543 12.077 -1.616 1.00 57.38 107 THR A N 1
ATOM 830 C CA . THR A 1 107 ? -18.385 11.238 -1.919 1.00 57.38 107 THR A CA 1
ATOM 831 C C . THR A 1 107 ? -17.123 11.984 -1.508 1.00 57.38 107 THR A C 1
ATOM 833 O O . THR A 1 107 ? -16.776 13.023 -2.073 1.00 57.38 107 THR A O 1
ATOM 836 N N . LYS A 1 108 ? -16.500 11.485 -0.442 1.00 70.19 108 LYS A N 1
ATOM 837 C CA . LYS A 1 108 ? -15.243 11.979 0.120 1.00 70.19 108 LYS A CA 1
ATOM 838 C C . LYS A 1 108 ? -14.093 11.632 -0.834 1.00 70.19 108 LYS A C 1
ATOM 840 O O . LYS A 1 108 ? -14.087 10.544 -1.400 1.00 70.19 108 LYS A O 1
ATOM 845 N N . GLU A 1 109 ? -13.137 12.545 -0.980 1.00 83.88 109 GLU A N 1
ATOM 846 C CA . GLU A 1 109 ? -11.939 12.369 -1.811 1.00 83.88 109 GLU A CA 1
ATOM 847 C C . GLU A 1 109 ? -11.140 11.119 -1.410 1.00 83.88 109 GLU A C 1
ATOM 849 O O . GLU A 1 109 ? -11.085 10.781 -0.226 1.00 83.88 109 GLU A O 1
ATOM 854 N N . ASP A 1 110 ? -10.511 10.447 -2.384 1.00 90.94 110 ASP A N 1
ATOM 855 C CA . ASP A 1 110 ? -9.529 9.388 -2.124 1.00 90.94 110 ASP A CA 1
ATOM 856 C C . ASP A 1 110 ? -8.503 9.813 -1.059 1.00 90.94 110 ASP A C 1
ATOM 858 O O . ASP A 1 110 ? -8.233 10.991 -0.835 1.00 90.94 110 ASP A O 1
ATOM 862 N N . GLY A 1 111 ? -7.840 8.842 -0.440 1.00 92.31 111 GLY A N 1
ATOM 863 C CA . GLY A 1 111 ? -6.708 9.159 0.422 1.00 92.31 111 GLY A CA 1
ATOM 864 C C . GLY A 1 111 ? -5.650 8.081 0.399 1.00 92.31 111 GLY A C 1
ATOM 865 O O . GLY A 1 111 ? -5.582 7.281 -0.531 1.00 92.31 111 GLY A O 1
ATOM 866 N N . PHE A 1 112 ? -4.798 8.067 1.419 1.00 94.44 112 PHE A N 1
ATOM 867 C CA . PHE A 1 112 ? -3.609 7.226 1.420 1.00 94.44 112 PHE A CA 1
ATOM 868 C C . PHE A 1 112 ? -3.526 6.340 2.649 1.00 94.44 112 PHE A C 1
ATOM 870 O O . PHE A 1 112 ? -3.865 6.729 3.769 1.00 94.44 112 PHE A O 1
ATOM 877 N N . LEU A 1 113 ? -3.018 5.135 2.428 1.00 95.06 113 LEU A N 1
ATOM 878 C CA . LEU A 1 113 ? -2.578 4.238 3.479 1.00 95.06 113 LEU A CA 1
ATOM 879 C C . LEU A 1 113 ? -1.059 4.122 3.430 1.00 95.06 113 LEU A C 1
ATOM 881 O O . LEU A 1 113 ? -0.465 4.057 2.358 1.00 95.06 113 LEU A O 1
ATOM 885 N N . LYS A 1 114 ? -0.450 4.076 4.612 1.00 94.44 114 LYS A N 1
ATOM 886 C CA . LYS A 1 114 ? 0.992 3.928 4.784 1.00 94.44 114 LYS A CA 1
ATOM 887 C C . LYS A 1 114 ? 1.367 2.453 4.911 1.00 94.44 114 LYS A C 1
ATOM 889 O O . LYS A 1 114 ? 0.705 1.712 5.646 1.00 94.44 114 LYS A O 1
ATOM 894 N N . ILE A 1 115 ? 2.436 2.053 4.232 1.00 92.94 115 ILE A N 1
ATOM 895 C CA . ILE A 1 115 ? 3.200 0.840 4.517 1.00 92.94 115 ILE A CA 1
ATOM 896 C C . ILE A 1 115 ? 4.648 1.237 4.799 1.00 92.94 115 ILE A C 1
ATOM 898 O O . ILE A 1 115 ? 5.220 2.056 4.086 1.00 92.94 115 ILE A O 1
ATOM 902 N N . GLU A 1 116 ? 5.204 0.688 5.872 1.00 92.50 116 GLU A N 1
ATOM 903 C CA . GLU A 1 116 ? 6.511 1.079 6.398 1.00 92.50 116 GLU A CA 1
ATOM 904 C C . GLU A 1 116 ? 7.558 0.008 6.127 1.00 92.50 116 GLU A C 1
ATOM 906 O O . GLU A 1 116 ? 7.234 -1.184 6.053 1.00 92.50 116 GLU A O 1
ATOM 911 N N . MET A 1 117 ? 8.816 0.446 6.056 1.00 89.81 117 MET A N 1
ATOM 912 C CA . MET A 1 117 ? 9.989 -0.424 5.949 1.00 89.81 117 MET A CA 1
ATOM 913 C C . MET A 1 117 ? 9.928 -1.365 4.741 1.00 89.81 117 MET A C 1
ATOM 915 O O . MET A 1 117 ? 10.179 -2.568 4.861 1.00 89.81 117 MET A O 1
ATOM 919 N N . ILE A 1 118 ? 9.609 -0.821 3.565 1.00 90.06 118 ILE A N 1
ATOM 920 C CA . ILE A 1 118 ? 9.557 -1.608 2.336 1.00 90.06 118 ILE A CA 1
ATOM 921 C C . ILE A 1 118 ? 10.698 -1.291 1.373 1.00 90.06 118 ILE A C 1
ATOM 923 O O . ILE A 1 118 ? 11.205 -0.172 1.304 1.00 90.06 118 ILE A O 1
ATOM 927 N N . LYS A 1 119 ? 11.055 -2.293 0.577 1.00 88.06 119 LYS A N 1
ATOM 928 C CA . LYS A 1 119 ? 11.626 -2.116 -0.754 1.00 88.06 119 LYS A CA 1
ATOM 929 C C . LYS A 1 119 ? 10.482 -2.122 -1.755 1.00 88.06 119 LYS A C 1
ATOM 931 O O . LYS A 1 119 ? 9.570 -2.941 -1.649 1.00 88.06 119 LYS A O 1
ATOM 936 N N . ILE A 1 120 ? 10.556 -1.226 -2.727 1.00 83.81 120 ILE A N 1
ATOM 937 C CA . ILE A 1 120 ? 9.685 -1.226 -3.894 1.00 83.81 120 ILE A CA 1
ATOM 938 C C . ILE A 1 120 ? 10.554 -1.131 -5.140 1.00 83.81 120 ILE A C 1
ATOM 940 O O . ILE A 1 120 ? 11.400 -0.242 -5.242 1.00 83.81 120 ILE A O 1
ATOM 944 N N . SER A 1 121 ? 10.345 -2.044 -6.084 1.00 78.38 121 SER A N 1
ATOM 945 C CA . SER A 1 121 ? 10.946 -1.940 -7.410 1.00 78.38 121 SER A CA 1
ATOM 946 C C . SER A 1 121 ? 9.925 -1.324 -8.364 1.00 78.38 121 SER A C 1
ATOM 948 O O . SER A 1 121 ? 8.755 -1.696 -8.382 1.00 78.38 121 SER A O 1
ATOM 950 N N . GLY A 1 122 ? 10.350 -0.340 -9.150 1.00 72.88 122 GLY A N 1
ATOM 951 C CA . GLY A 1 122 ? 9.472 0.349 -10.089 1.00 72.88 122 GLY A CA 1
ATOM 952 C C . GLY A 1 122 ? 9.985 1.738 -10.428 1.00 72.88 122 GLY A C 1
ATOM 953 O O . GLY A 1 122 ? 10.774 2.320 -9.686 1.00 72.88 122 GLY A O 1
ATOM 954 N N . TYR A 1 123 ? 9.532 2.268 -11.560 1.00 80.62 123 TYR A N 1
ATOM 955 C CA . TYR A 1 123 ? 9.888 3.618 -11.972 1.00 80.62 123 TYR A CA 1
ATOM 956 C C . TYR A 1 123 ? 9.086 4.635 -11.155 1.00 80.62 123 TYR A C 1
ATOM 958 O O . TYR A 1 123 ? 7.887 4.818 -11.376 1.00 80.62 123 TYR A O 1
ATOM 966 N N . ALA A 1 124 ? 9.757 5.263 -10.193 1.00 88.62 124 ALA A N 1
ATOM 967 C CA . ALA A 1 124 ? 9.235 6.401 -9.455 1.00 88.62 124 ALA A CA 1
ATOM 968 C C . ALA A 1 124 ? 9.542 7.695 -10.222 1.00 88.62 124 ALA A C 1
ATOM 970 O O . ALA A 1 124 ? 10.639 7.865 -10.755 1.00 88.62 124 ALA A O 1
ATOM 971 N N . GLN A 1 125 ? 8.578 8.609 -10.270 1.00 90.56 125 GLN A N 1
ATOM 972 C CA . GLN A 1 125 ? 8.735 9.925 -10.880 1.00 90.56 125 GLN A CA 1
ATOM 973 C C . GLN A 1 125 ? 9.021 10.958 -9.790 1.00 90.56 125 GLN A C 1
ATOM 975 O O . GLN A 1 125 ? 8.223 11.069 -8.854 1.00 90.56 125 GLN A O 1
ATOM 980 N N . PRO A 1 126 ? 10.134 11.708 -9.876 1.00 90.94 126 PRO A N 1
ATOM 981 C CA . PRO A 1 126 ? 10.422 12.764 -8.920 1.00 90.94 126 PRO A CA 1
ATOM 982 C C . PRO A 1 126 ? 9.450 13.929 -9.106 1.00 90.94 126 PRO A C 1
ATOM 984 O O . PRO A 1 126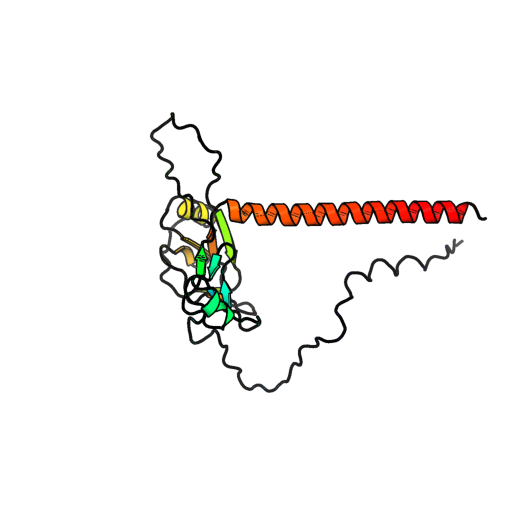 ? 9.049 14.256 -10.225 1.00 90.94 126 PRO A O 1
ATOM 987 N N . LEU A 1 127 ? 9.107 14.587 -8.004 1.00 88.25 127 LEU A N 1
ATOM 988 C CA . LEU A 1 127 ? 8.282 15.782 -7.985 1.00 88.25 127 LEU A CA 1
ATOM 989 C C . LEU A 1 127 ? 8.981 16.863 -7.154 1.00 88.25 127 LEU A C 1
ATOM 991 O O . LEU A 1 127 ? 9.266 16.669 -5.973 1.00 88.25 127 LEU A O 1
ATOM 995 N N . LEU A 1 128 ? 9.259 18.013 -7.774 1.00 88.06 128 LEU A N 1
ATOM 996 C CA . LEU A 1 128 ? 9.949 19.139 -7.135 1.00 88.06 128 LEU A CA 1
ATOM 997 C C . LEU A 1 128 ? 8.967 19.971 -6.300 1.00 88.06 128 LEU A C 1
ATOM 999 O O . LEU A 1 128 ? 8.665 21.116 -6.626 1.00 88.06 128 LEU A O 1
ATOM 1003 N N . VAL A 1 129 ? 8.442 19.372 -5.235 1.00 87.81 129 VAL A N 1
ATOM 1004 C CA . VAL A 1 129 ? 7.538 20.028 -4.283 1.00 87.81 129 VAL A CA 1
ATOM 1005 C C . VAL A 1 129 ? 7.976 19.753 -2.847 1.00 87.81 129 VAL A C 1
ATOM 1007 O O . VAL A 1 129 ? 8.634 18.738 -2.595 1.00 87.81 129 VAL A O 1
ATOM 1010 N N . PRO A 1 130 ? 7.607 20.623 -1.889 1.00 87.69 130 PRO A N 1
ATOM 1011 C CA . PRO A 1 130 ? 7.800 20.343 -0.473 1.00 87.69 130 PRO A CA 1
ATOM 1012 C C . PRO A 1 130 ? 7.136 19.022 -0.062 1.00 87.69 130 PRO A C 1
ATOM 1014 O O . PRO A 1 130 ? 6.089 18.647 -0.592 1.00 87.69 130 PRO A O 1
ATOM 1017 N N . GLU A 1 131 ? 7.700 18.349 0.942 1.00 86.44 131 GLU A N 1
ATOM 1018 C CA . GLU A 1 131 ? 7.155 17.104 1.506 1.00 86.44 131 GLU A CA 1
ATOM 1019 C C . GLU A 1 131 ? 5.660 17.214 1.847 1.00 86.44 131 GLU A C 1
ATOM 1021 O O . GLU A 1 131 ? 4.872 16.320 1.538 1.00 86.44 131 GLU A O 1
ATOM 1026 N N . THR A 1 132 ? 5.259 18.348 2.421 1.00 88.88 132 THR A N 1
ATOM 1027 C CA . THR A 1 132 ? 3.879 18.634 2.832 1.00 88.88 132 THR A CA 1
ATOM 1028 C C . THR A 1 132 ? 2.897 18.715 1.663 1.00 88.88 132 THR A C 1
ATOM 1030 O O . THR A 1 132 ? 1.700 18.509 1.855 1.00 88.88 132 THR A O 1
ATOM 1033 N N . GLU A 1 133 ? 3.378 18.982 0.448 1.00 91.69 133 GLU A N 1
ATOM 1034 C CA . GLU A 1 133 ? 2.554 19.089 -0.758 1.00 91.69 133 GLU A CA 1
ATOM 1035 C C . GLU A 1 133 ? 2.505 17.791 -1.571 1.00 91.69 133 GLU A C 1
ATOM 1037 O O . GLU A 1 133 ? 1.601 17.622 -2.392 1.00 91.69 133 GLU A O 1
ATOM 1042 N N . CYS A 1 134 ? 3.411 16.846 -1.311 1.00 92.81 134 CYS A N 1
ATOM 1043 C CA . CYS A 1 134 ? 3.484 15.556 -2.002 1.00 92.81 134 CYS A CA 1
ATOM 1044 C C . CYS A 1 134 ? 2.134 14.799 -2.045 1.00 92.81 134 CYS A C 1
ATOM 1046 O O . CYS A 1 134 ? 1.714 14.385 -3.133 1.00 92.81 134 CYS A O 1
ATOM 1048 N N . PRO A 1 135 ? 1.378 14.684 -0.928 1.00 92.75 135 PRO A N 1
ATOM 1049 C CA . PRO A 1 135 ? 0.086 14.000 -0.940 1.00 92.75 135 PRO A CA 1
ATOM 1050 C C . PRO A 1 135 ? -0.945 14.735 -1.805 1.00 92.75 135 PRO A C 1
ATOM 1052 O O . PRO A 1 135 ? -1.679 14.108 -2.566 1.00 92.75 135 PRO A O 1
ATOM 1055 N N . LYS A 1 136 ? -0.976 16.072 -1.723 1.00 91.69 136 LYS A N 1
ATOM 1056 C CA . LYS A 1 136 ? -1.925 16.919 -2.458 1.00 91.69 136 LYS A CA 1
ATOM 1057 C C . LYS A 1 136 ? -1.692 16.832 -3.965 1.00 91.69 136 LYS A C 1
ATOM 1059 O O . LYS A 1 136 ? -2.639 16.662 -4.726 1.00 91.69 136 LYS A O 1
ATOM 1064 N N . GLN A 1 137 ? -0.433 16.887 -4.389 1.00 91.38 137 GLN A N 1
ATOM 1065 C CA . GLN A 1 137 ? -0.067 16.764 -5.799 1.00 91.38 137 GLN A CA 1
ATOM 1066 C C . GLN A 1 137 ? -0.412 15.381 -6.362 1.00 91.38 137 GLN A C 1
ATOM 1068 O O . GLN A 1 137 ? -0.924 15.270 -7.475 1.00 91.38 137 GLN A O 1
ATOM 1073 N N . CYS A 1 138 ? -0.204 14.322 -5.574 1.00 92.75 138 CYS A N 1
ATOM 1074 C CA . CYS A 1 138 ? -0.635 12.984 -5.962 1.00 92.75 138 CYS A CA 1
ATOM 1075 C C . CYS A 1 138 ? -2.168 12.878 -6.064 1.00 92.75 138 CYS A C 1
ATOM 1077 O O . CYS A 1 138 ? -2.669 12.266 -7.002 1.00 92.75 138 CYS A O 1
ATOM 1079 N N . LEU A 1 139 ? -2.939 13.498 -5.164 1.00 90.94 139 LEU A N 1
ATOM 1080 C CA . LEU A 1 139 ? -4.407 13.488 -5.254 1.00 90.94 139 LEU A CA 1
ATOM 1081 C C . LEU A 1 139 ? -4.920 14.175 -6.521 1.00 90.94 139 LEU A C 1
ATOM 1083 O O . LEU A 1 139 ? -5.757 13.599 -7.222 1.00 90.94 139 LEU A O 1
ATOM 1087 N N . MET A 1 140 ? -4.344 15.337 -6.852 1.00 88.12 140 MET A N 1
ATOM 1088 C CA . MET A 1 140 ? -4.667 16.118 -8.053 1.00 88.12 140 MET A CA 1
ATOM 1089 C C . MET A 1 140 ? -4.336 15.385 -9.360 1.00 88.12 140 MET A C 1
ATOM 1091 O O . MET A 1 140 ? -4.938 15.662 -10.397 1.00 88.12 140 MET A O 1
ATOM 1095 N N . ASN A 1 141 ? -3.410 14.424 -9.327 1.00 89.75 141 ASN A N 1
ATOM 1096 C CA . ASN A 1 141 ? -3.085 13.580 -10.468 1.00 89.75 141 ASN A CA 1
ATOM 1097 C C . ASN A 1 141 ? -3.827 12.236 -10.384 1.00 89.75 141 ASN A C 1
ATOM 1099 O O . ASN A 1 141 ? -3.413 11.328 -9.667 1.00 89.75 141 ASN A O 1
ATOM 1103 N N . CYS A 1 142 ? -4.881 12.054 -11.184 1.00 89.25 142 CYS A N 1
ATOM 1104 C CA . CYS A 1 142 ? -5.647 10.799 -11.215 1.00 89.25 142 CYS A CA 1
ATOM 1105 C C . CYS A 1 142 ? -4.838 9.558 -11.606 1.00 89.25 142 CYS A C 1
ATOM 1107 O O . CYS A 1 142 ? -5.252 8.441 -11.301 1.00 89.25 142 CYS A O 1
ATOM 1109 N N . SER A 1 143 ? -3.700 9.737 -12.277 1.00 90.75 143 SER A N 1
ATOM 1110 C CA . SER A 1 143 ? -2.806 8.623 -12.596 1.00 90.75 143 SER A CA 1
ATOM 1111 C C . SER A 1 143 ? -1.914 8.248 -11.415 1.00 90.75 143 SER A C 1
ATOM 1113 O O . SER A 1 143 ? -1.357 7.157 -11.412 1.00 90.75 143 SER A O 1
ATOM 1115 N N . CYS A 1 144 ? -1.759 9.116 -10.412 1.00 93.50 144 CYS A N 1
ATOM 1116 C CA . CYS A 1 144 ? -0.942 8.827 -9.243 1.00 93.50 144 CYS A CA 1
ATOM 1117 C C . CYS A 1 144 ? -1.607 7.763 -8.365 1.00 93.50 144 CYS A C 1
ATOM 1119 O O . CYS A 1 144 ? -2.718 7.950 -7.862 1.00 93.50 144 CYS A O 1
ATOM 1121 N N . ILE A 1 145 ? -0.904 6.652 -8.145 1.00 94.00 145 ILE A N 1
ATOM 1122 C CA . ILE A 1 145 ? -1.395 5.537 -7.332 1.00 94.00 145 ILE A CA 1
ATOM 1123 C C . ILE A 1 145 ? -0.647 5.366 -6.011 1.00 94.00 145 ILE A C 1
ATOM 1125 O O . ILE A 1 145 ? -1.151 4.672 -5.127 1.00 94.00 145 ILE A O 1
ATOM 1129 N N . ALA A 1 146 ? 0.529 5.975 -5.867 1.00 95.50 146 ALA A N 1
ATOM 1130 C CA . ALA A 1 146 ? 1.285 6.023 -4.624 1.00 95.50 146 ALA A CA 1
ATOM 1131 C C . ALA A 1 146 ? 2.296 7.171 -4.644 1.00 95.50 146 ALA A C 1
ATOM 1133 O O . ALA A 1 146 ? 2.721 7.593 -5.718 1.00 95.50 146 ALA A O 1
ATOM 1134 N N . TYR A 1 147 ? 2.718 7.616 -3.467 1.00 94.69 147 TYR A N 1
ATOM 1135 C CA . TYR A 1 147 ? 3.843 8.521 -3.291 1.00 94.69 147 TYR A CA 1
ATOM 1136 C C . TYR A 1 147 ? 4.744 8.066 -2.142 1.00 94.69 147 TYR A C 1
ATOM 1138 O O . TYR A 1 147 ? 4.347 7.294 -1.268 1.00 94.69 147 TYR A O 1
ATOM 1146 N N . ALA A 1 148 ? 5.968 8.565 -2.150 1.00 93.44 148 ALA A N 1
ATOM 1147 C CA . ALA A 1 148 ? 6.925 8.466 -1.068 1.00 93.44 148 ALA A CA 1
ATOM 1148 C C . ALA A 1 148 ? 7.605 9.824 -0.927 1.00 93.44 148 ALA A C 1
ATOM 1150 O O . ALA A 1 148 ? 7.696 10.592 -1.886 1.00 93.44 148 ALA A O 1
ATOM 1151 N N . HIS A 1 149 ? 8.081 10.118 0.269 1.00 90.31 149 HIS A N 1
ATOM 1152 C CA . HIS A 1 149 ? 8.917 11.279 0.508 1.00 90.31 149 HIS A CA 1
ATOM 1153 C C . HIS A 1 149 ? 10.097 10.850 1.369 1.00 90.31 149 HIS A C 1
ATOM 1155 O O . HIS A 1 149 ? 9.974 9.982 2.234 1.00 90.31 149 HIS A O 1
ATOM 1161 N N . ASN A 1 150 ? 11.251 11.436 1.094 1.00 82.56 150 ASN A N 1
ATOM 1162 C CA . ASN A 1 150 ? 12.451 11.277 1.894 1.00 82.56 150 ASN A CA 1
ATOM 1163 C C . ASN A 1 150 ? 13.184 12.621 1.885 1.00 82.56 150 ASN A C 1
ATOM 1165 O O . ASN A 1 150 ? 13.231 13.276 0.845 1.00 82.56 150 ASN A O 1
ATOM 1169 N N . SER A 1 151 ? 13.762 13.016 3.017 1.00 80.12 151 SER A N 1
ATOM 1170 C CA . SER A 1 151 ? 14.589 14.217 3.145 1.00 80.12 151 SER A CA 1
ATOM 1171 C C . SER A 1 151 ? 15.686 14.315 2.076 1.00 80.12 151 SER A C 1
ATOM 1173 O O . SER A 1 151 ? 15.971 15.416 1.614 1.00 80.12 151 SER A O 1
ATOM 1175 N N . ASP A 1 152 ? 16.257 13.183 1.646 1.00 79.50 152 ASP A N 1
ATOM 1176 C CA . ASP A 1 152 ? 17.371 13.151 0.687 1.00 79.50 152 ASP A CA 1
ATOM 1177 C C . ASP A 1 152 ? 16.921 13.113 -0.786 1.00 79.50 152 ASP A C 1
ATOM 1179 O O . ASP A 1 152 ? 17.599 13.645 -1.663 1.00 79.50 152 ASP A O 1
ATOM 1183 N N . LEU A 1 153 ? 15.783 12.467 -1.078 1.00 79.62 153 LEU A N 1
ATOM 1184 C CA . LEU A 1 153 ? 15.296 12.219 -2.449 1.00 79.62 153 LEU A CA 1
ATOM 1185 C C . LEU A 1 153 ? 14.107 13.109 -2.849 1.00 79.62 153 LEU A C 1
ATOM 1187 O O . LEU A 1 153 ? 13.720 13.134 -4.016 1.00 79.62 153 LEU A O 1
ATOM 1191 N N . GLY A 1 154 ? 13.524 13.836 -1.895 1.00 87.75 154 GLY A N 1
ATOM 1192 C CA . GLY A 1 154 ? 12.325 14.642 -2.095 1.00 87.75 154 GLY A CA 1
ATOM 1193 C C . GLY A 1 154 ? 11.054 13.806 -2.270 1.00 87.75 154 GLY A C 1
ATOM 1194 O O . GLY A 1 154 ? 10.974 12.647 -1.855 1.00 87.75 154 GLY A O 1
ATOM 1195 N N . CYS A 1 155 ? 10.030 14.424 -2.861 1.00 92.81 155 CYS A N 1
ATOM 1196 C CA . CYS A 1 155 ? 8.767 13.769 -3.188 1.00 92.81 155 CYS A CA 1
ATOM 1197 C C . CYS A 1 155 ? 8.912 12.927 -4.461 1.00 92.81 155 CYS A C 1
ATOM 1199 O O . CYS A 1 155 ? 9.427 13.389 -5.479 1.00 92.81 155 CYS A O 1
ATOM 1201 N N . MET A 1 156 ? 8.409 11.699 -4.422 1.00 92.81 156 MET A N 1
ATOM 1202 C CA . MET A 1 156 ? 8.351 10.793 -5.564 1.00 92.81 156 MET A CA 1
ATOM 1203 C C . MET A 1 156 ? 6.969 10.164 -5.650 1.00 92.81 156 MET A C 1
ATOM 1205 O O . MET A 1 156 ? 6.347 9.890 -4.624 1.00 92.81 156 MET A O 1
ATOM 1209 N N . PHE A 1 157 ? 6.493 9.886 -6.861 1.00 93.88 157 PHE A N 1
ATOM 1210 C CA . PHE A 1 157 ? 5.213 9.218 -7.058 1.00 93.88 157 PHE A CA 1
ATOM 1211 C C . PHE A 1 157 ? 5.254 8.126 -8.126 1.00 93.88 157 PHE A C 1
ATOM 1213 O O . PHE A 1 157 ? 6.120 8.099 -8.997 1.00 93.88 157 PHE A O 1
ATOM 1220 N N . TRP A 1 158 ? 4.284 7.218 -8.059 1.00 94.75 158 TRP A N 1
ATOM 1221 C CA . TRP A 1 158 ? 4.096 6.122 -9.003 1.00 94.75 158 TRP A CA 1
ATOM 1222 C C . TRP A 1 158 ? 2.795 6.330 -9.766 1.00 94.75 158 TRP A C 1
ATOM 1224 O O . TRP A 1 158 ? 1.748 6.575 -9.164 1.00 94.75 158 TRP A O 1
ATOM 1234 N N . ASN A 1 159 ? 2.859 6.201 -11.091 1.00 92.50 159 ASN A N 1
ATOM 1235 C CA . ASN A 1 159 ? 1.708 6.314 -11.991 1.00 92.50 159 ASN A CA 1
ATOM 1236 C C . ASN A 1 159 ? 1.244 4.970 -12.580 1.00 92.50 159 ASN A C 1
ATOM 1238 O O . ASN A 1 159 ? 0.301 4.911 -13.365 1.00 92.50 159 ASN A O 1
ATOM 1242 N N . SER A 1 160 ? 1.951 3.895 -12.248 1.00 88.25 160 SER A N 1
ATOM 1243 C CA . SER A 1 160 ? 1.754 2.557 -12.789 1.00 88.25 160 SER A CA 1
ATOM 1244 C C . SER A 1 160 ? 1.828 1.536 -11.666 1.00 88.25 160 SER A C 1
ATOM 1246 O O . SER A 1 160 ? 2.237 1.859 -10.553 1.00 88.25 160 SER A O 1
ATOM 1248 N N . THR A 1 161 ? 1.395 0.316 -11.964 1.00 89.06 161 THR A N 1
ATOM 1249 C CA . THR A 1 161 ? 1.297 -0.809 -11.034 1.00 89.06 161 THR A CA 1
ATOM 1250 C C . THR A 1 161 ? 2.500 -0.934 -10.100 1.00 89.06 161 THR A C 1
ATOM 1252 O O . THR A 1 161 ? 3.642 -0.972 -10.549 1.00 89.06 161 THR A O 1
ATOM 1255 N N . LEU A 1 162 ? 2.233 -1.072 -8.799 1.00 90.75 162 LEU A N 1
ATOM 1256 C CA . LEU A 1 162 ? 3.270 -1.376 -7.815 1.00 90.75 162 LEU A CA 1
ATOM 1257 C C . LEU A 1 162 ? 3.571 -2.875 -7.865 1.00 90.75 162 LEU A C 1
ATOM 1259 O O . LEU A 1 162 ? 2.652 -3.690 -7.761 1.00 90.75 162 LEU A O 1
ATOM 1263 N N . PHE A 1 163 ? 4.837 -3.246 -8.000 1.00 89.38 163 PHE A N 1
ATOM 1264 C CA . PHE A 1 163 ? 5.284 -4.637 -8.003 1.00 89.38 163 PHE A CA 1
ATOM 1265 C C . PHE A 1 163 ? 6.542 -4.788 -7.147 1.00 89.38 163 PHE A C 1
ATOM 1267 O O . PHE A 1 163 ? 7.167 -3.799 -6.772 1.00 89.38 163 PHE A O 1
ATOM 1274 N N . ASP A 1 164 ? 6.878 -6.035 -6.810 1.00 87.31 164 ASP A N 1
ATOM 1275 C CA . ASP A 1 164 ? 8.077 -6.368 -6.027 1.00 87.31 164 ASP A CA 1
ATOM 1276 C C . ASP A 1 164 ? 8.171 -5.585 -4.701 1.00 87.31 164 ASP A C 1
ATOM 1278 O O . ASP A 1 164 ? 9.229 -5.095 -4.304 1.00 87.31 164 ASP A O 1
ATOM 1282 N N . ILE A 1 165 ? 7.025 -5.432 -4.024 1.00 91.62 165 ILE A N 1
ATOM 1283 C CA . ILE A 1 165 ? 6.980 -4.840 -2.689 1.00 91.62 165 ILE A CA 1
ATOM 1284 C C . ILE A 1 165 ? 7.463 -5.895 -1.700 1.00 91.62 165 ILE A C 1
ATOM 1286 O O . ILE A 1 165 ? 6.812 -6.923 -1.502 1.00 91.62 165 ILE A O 1
ATOM 1290 N N . GLN A 1 166 ? 8.577 -5.620 -1.035 1.00 91.12 166 GLN A N 1
ATOM 1291 C CA . GLN A 1 166 ? 9.139 -6.480 -0.003 1.00 91.12 166 GLN A CA 1
ATOM 1292 C C . GLN A 1 166 ? 9.177 -5.728 1.319 1.00 91.12 166 GLN A C 1
ATOM 1294 O O . GLN A 1 166 ? 9.743 -4.642 1.400 1.00 91.12 166 GLN A O 1
ATOM 1299 N N . LYS A 1 167 ? 8.617 -6.321 2.371 1.00 90.25 167 LYS A N 1
ATOM 1300 C CA . LYS A 1 167 ? 8.728 -5.802 3.730 1.00 90.25 167 LYS A CA 1
ATOM 1301 C C . LYS A 1 167 ? 10.025 -6.291 4.361 1.00 90.25 167 LYS A C 1
ATOM 1303 O O . LYS A 1 167 ? 10.290 -7.495 4.385 1.00 90.25 167 LYS A O 1
ATOM 1308 N N . PHE A 1 168 ? 10.824 -5.365 4.875 1.00 85.00 168 PHE A N 1
ATOM 1309 C CA . PHE A 1 168 ? 12.022 -5.711 5.624 1.00 85.00 168 PHE A CA 1
ATOM 1310 C C . PHE A 1 168 ? 11.688 -5.975 7.092 1.00 85.00 168 PHE A C 1
ATOM 1312 O O . PHE A 1 168 ? 10.877 -5.253 7.675 1.00 85.00 168 PHE A O 1
ATOM 1319 N N . PRO A 1 169 ? 12.329 -6.978 7.715 1.00 76.50 169 PRO A N 1
ATOM 1320 C CA . PRO A 1 169 ? 12.164 -7.233 9.140 1.00 76.50 169 PRO A CA 1
ATOM 1321 C C . PRO A 1 169 ? 12.767 -6.116 10.008 1.00 76.50 169 PRO A C 1
ATOM 1323 O O . PRO A 1 169 ? 12.242 -5.864 11.088 1.00 76.50 169 PRO A O 1
ATOM 1326 N N . SER A 1 170 ? 13.816 -5.423 9.534 1.00 74.12 170 SER A N 1
ATOM 1327 C CA . SER A 1 170 ? 14.484 -4.353 10.288 1.00 74.12 170 SER A CA 1
ATOM 1328 C C . SER A 1 170 ? 15.110 -3.275 9.392 1.00 74.12 170 SER A C 1
ATOM 1330 O O . SER A 1 170 ? 15.822 -3.595 8.445 1.00 74.12 170 SER A O 1
ATOM 1332 N N . GLY A 1 171 ? 14.895 -2.003 9.756 1.00 65.25 171 GLY A N 1
ATOM 1333 C CA . GLY A 1 171 ? 15.806 -0.851 9.592 1.00 65.25 171 GLY A CA 1
ATOM 1334 C C . GLY A 1 171 ? 16.146 -0.308 8.196 1.00 65.25 171 GLY A C 1
ATOM 1335 O O . GLY A 1 171 ? 16.624 0.818 8.115 1.00 65.25 171 GLY A O 1
ATOM 1336 N N . SER A 1 172 ? 15.926 -1.054 7.114 1.00 75.75 172 SER A N 1
ATOM 1337 C CA . SER A 1 172 ? 16.511 -0.729 5.795 1.00 75.75 172 SER A CA 1
ATOM 1338 C C . SER A 1 172 ? 15.498 -0.393 4.695 1.00 75.75 172 SER A C 1
ATOM 1340 O O . SER A 1 172 ? 15.856 -0.383 3.521 1.00 75.75 172 SER A O 1
ATOM 1342 N N . GLY A 1 173 ? 14.233 -0.150 5.045 1.00 82.62 173 GLY A N 1
ATOM 1343 C CA . GLY A 1 173 ? 13.175 0.149 4.076 1.00 82.62 173 GLY A CA 1
ATOM 1344 C C . GLY A 1 173 ? 12.680 1.588 4.128 1.00 82.62 173 GLY A C 1
ATOM 1345 O O . GLY A 1 173 ? 12.845 2.274 5.132 1.00 82.62 173 GLY A O 1
ATOM 1346 N N . SER A 1 174 ? 12.030 2.018 3.052 1.00 87.56 174 SER A N 1
ATOM 1347 C CA . SER A 1 174 ? 11.351 3.311 2.968 1.00 87.56 174 SER A CA 1
ATOM 1348 C C . SER A 1 174 ? 9.854 3.163 3.218 1.00 87.56 174 SER A C 1
ATOM 1350 O O . SER A 1 174 ? 9.285 2.075 3.083 1.00 87.56 174 SER A O 1
ATOM 1352 N N . ASP A 1 175 ? 9.216 4.275 3.564 1.00 91.75 175 ASP A N 1
ATOM 1353 C CA . ASP A 1 175 ? 7.769 4.342 3.711 1.00 91.75 175 ASP A CA 1
ATOM 1354 C C . ASP A 1 175 ? 7.115 4.665 2.367 1.00 91.75 175 ASP A C 1
ATOM 1356 O O . ASP A 1 175 ? 7.589 5.512 1.609 1.00 91.75 175 ASP A O 1
ATOM 1360 N N . LEU A 1 176 ? 5.999 4.000 2.081 1.00 94.00 176 LEU A N 1
ATOM 1361 C CA . LEU A 1 176 ? 5.196 4.234 0.888 1.00 94.00 176 LEU A CA 1
ATOM 1362 C C . LEU A 1 176 ? 3.755 4.526 1.285 1.00 94.00 176 LEU A C 1
ATOM 1364 O O . LEU A 1 176 ? 3.143 3.817 2.087 1.00 94.00 176 LEU A O 1
ATOM 1368 N N . PHE A 1 177 ? 3.194 5.551 0.663 1.00 95.38 177 PHE A N 1
ATOM 1369 C CA . PHE A 1 177 ? 1.812 5.957 0.824 1.00 95.38 177 PHE A CA 1
ATOM 1370 C C . PHE A 1 177 ? 1.060 5.618 -0.457 1.00 95.38 177 PHE A C 1
ATOM 1372 O O . PHE A 1 177 ? 1.233 6.268 -1.482 1.00 95.38 177 PHE A O 1
ATOM 1379 N N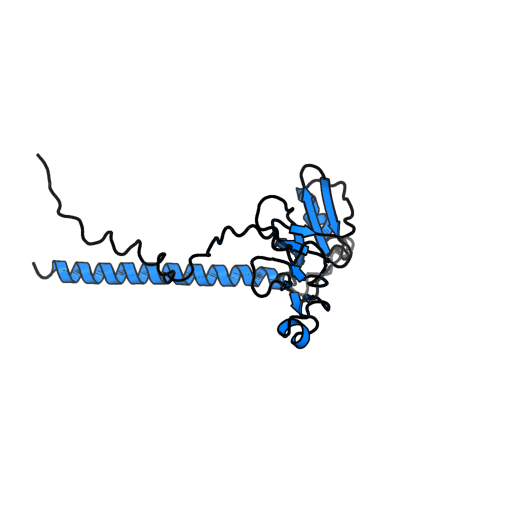 . PHE A 1 178 ? 0.226 4.583 -0.428 1.00 95.56 178 PHE A N 1
ATOM 1380 C CA . PHE A 1 178 ? -0.523 4.143 -1.602 1.00 95.56 178 PHE A CA 1
ATOM 1381 C C . PHE A 1 178 ? -1.968 4.643 -1.543 1.00 95.56 178 PHE A C 1
ATOM 1383 O O . PHE A 1 178 ? -2.621 4.606 -0.495 1.00 95.56 178 PHE A O 1
ATOM 1390 N N . ARG A 1 179 ? -2.459 5.138 -2.681 1.00 95.12 179 ARG A N 1
ATOM 1391 C CA . ARG A 1 179 ? -3.788 5.740 -2.829 1.00 95.12 179 ARG A CA 1
ATOM 1392 C C . ARG A 1 179 ? -4.857 4.666 -2.682 1.00 95.12 179 ARG A C 1
ATOM 1394 O O . ARG A 1 179 ? -4.696 3.583 -3.244 1.00 95.12 179 ARG A O 1
ATOM 1401 N N . VAL A 1 180 ? -5.949 4.950 -1.984 1.00 94.25 180 VAL A N 1
ATOM 1402 C CA . VAL A 1 180 ? -7.134 4.093 -1.814 1.00 94.25 180 VAL A CA 1
ATOM 1403 C C . VAL A 1 180 ? -8.406 4.936 -1.807 1.00 94.25 180 VAL A C 1
ATOM 1405 O O . VAL A 1 180 ? -8.364 6.123 -1.491 1.00 94.25 180 VAL A O 1
ATOM 1408 N N . ALA A 1 181 ? -9.539 4.303 -2.113 1.00 92.06 181 ALA A N 1
ATOM 1409 C CA . ALA A 1 181 ? -10.844 4.939 -1.990 1.00 92.06 181 ALA A CA 1
ATOM 1410 C C . ALA A 1 181 ? -11.096 5.368 -0.538 1.00 92.06 181 ALA A C 1
ATOM 1412 O O . ALA A 1 181 ? -10.702 4.666 0.400 1.00 92.06 181 ALA A O 1
ATOM 1413 N N . ASN A 1 182 ? -11.800 6.483 -0.331 1.00 89.62 182 ASN A N 1
ATOM 1414 C CA . ASN A 1 182 ? -12.051 6.995 1.016 1.00 89.62 182 ASN A CA 1
ATOM 1415 C C . ASN A 1 182 ? -12.735 5.967 1.938 1.00 89.62 182 ASN A C 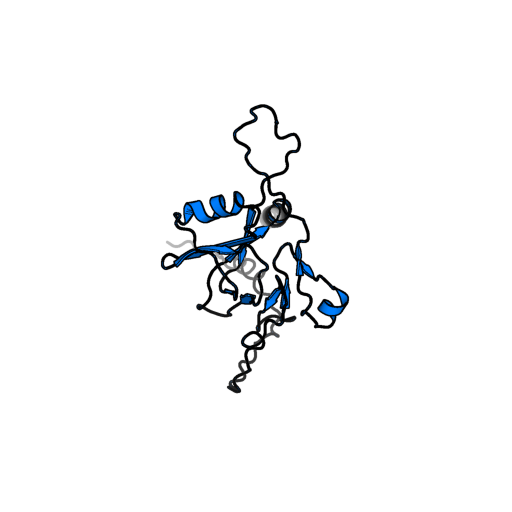1
ATOM 1417 O O . ASN A 1 182 ? -12.457 5.909 3.137 1.00 89.62 182 ASN A O 1
ATOM 1421 N N . SER A 1 183 ? -13.640 5.152 1.395 1.00 88.31 183 SER A N 1
ATOM 1422 C CA . SER A 1 183 ? -14.366 4.126 2.156 1.00 88.31 183 SER A CA 1
ATOM 1423 C C . SER A 1 183 ? -13.435 3.122 2.853 1.00 88.31 183 SER A C 1
ATOM 1425 O O . SER A 1 183 ? -13.755 2.638 3.938 1.00 88.31 183 SER A O 1
ATOM 1427 N N . GLU A 1 184 ? -12.240 2.875 2.307 1.00 89.75 184 GLU A N 1
ATOM 1428 C CA . GLU A 1 184 ? -11.218 2.012 2.916 1.00 89.75 184 GLU A CA 1
ATOM 1429 C C . GLU A 1 184 ? -10.534 2.663 4.137 1.00 89.75 184 GLU A C 1
ATOM 1431 O O . GLU A 1 184 ? -9.982 1.964 4.999 1.00 89.75 184 GLU A O 1
ATOM 1436 N N . LEU A 1 185 ? -10.586 3.997 4.255 1.00 86.75 185 LEU A N 1
ATOM 1437 C CA . LEU A 1 185 ? -10.056 4.745 5.401 1.00 86.75 185 LEU A CA 1
ATOM 1438 C C . LEU A 1 185 ? -11.013 4.712 6.597 1.00 86.75 185 LEU A C 1
ATOM 1440 O O . LEU A 1 185 ? -10.571 4.600 7.745 1.00 86.75 185 LEU A O 1
ATOM 1444 N N . ASP A 1 186 ? -12.321 4.773 6.341 1.00 79.56 186 ASP A N 1
ATOM 1445 C CA . ASP A 1 186 ? -13.345 4.832 7.389 1.00 79.56 186 ASP A CA 1
ATOM 1446 C C . ASP A 1 186 ? -13.436 3.512 8.185 1.00 79.56 186 ASP A C 1
ATOM 1448 O O . ASP A 1 186 ? -13.661 3.533 9.399 1.00 79.56 186 ASP A O 1
ATOM 1452 N N . LEU A 1 187 ? -13.118 2.368 7.566 1.00 73.56 187 LEU A N 1
ATOM 1453 C CA . LEU A 1 187 ? -13.059 1.068 8.251 1.00 73.56 187 LEU A CA 1
ATOM 1454 C C . LEU A 1 187 ? -12.067 1.046 9.426 1.00 73.56 187 LEU A C 1
ATOM 1456 O O . LEU A 1 187 ? -12.326 0.394 10.436 1.00 73.56 187 LEU A O 1
ATOM 1460 N N . LYS A 1 188 ? -10.936 1.765 9.337 1.00 67.81 188 LYS A N 1
ATOM 1461 C CA . LYS A 1 188 ? -9.994 1.877 10.470 1.00 67.81 188 LYS A CA 1
ATOM 1462 C C . LYS A 1 188 ? -10.632 2.604 11.651 1.00 67.81 188 LYS A C 1
ATOM 1464 O O . LYS A 1 188 ? -10.491 2.161 12.788 1.00 67.81 188 LYS A O 1
ATOM 1469 N N . LYS A 1 189 ? -11.332 3.706 11.375 1.00 76.12 189 LYS A N 1
ATOM 1470 C CA . LYS A 1 189 ? -11.932 4.566 12.401 1.00 76.12 189 LYS A CA 1
ATOM 1471 C C . LYS A 1 189 ? -13.026 3.829 13.168 1.00 76.12 189 LYS A C 1
ATOM 1473 O O . LYS A 1 189 ? -13.061 3.908 14.392 1.00 76.12 189 LYS A O 1
ATOM 1478 N N . ILE A 1 190 ? -13.857 3.062 12.460 1.00 80.25 190 ILE A N 1
ATOM 1479 C CA . ILE A 1 190 ? -14.944 2.281 13.066 1.00 80.25 190 ILE A CA 1
ATOM 1480 C C . ILE A 1 190 ? -14.389 1.222 14.026 1.00 80.25 190 ILE A C 1
ATOM 1482 O O . ILE A 1 190 ? -14.842 1.132 15.165 1.00 80.25 190 ILE A O 1
ATOM 1486 N N . VAL A 1 191 ? -13.378 0.454 13.606 1.00 80.44 191 VAL A N 1
ATOM 1487 C CA . VAL A 1 191 ? -12.785 -0.594 14.457 1.00 80.44 191 VAL A CA 1
ATOM 1488 C C . VAL A 1 191 ? -12.164 0.002 15.722 1.00 80.44 191 VAL A C 1
ATOM 1490 O O . VAL A 1 191 ? -12.398 -0.512 16.813 1.00 80.44 191 VAL A O 1
ATOM 1493 N N . ILE A 1 192 ? -11.427 1.112 15.602 1.00 82.06 192 ILE A N 1
ATOM 1494 C CA . ILE A 1 192 ? -10.829 1.791 16.762 1.00 82.06 192 ILE A CA 1
ATOM 1495 C C . ILE A 1 192 ? -11.919 2.285 17.721 1.00 82.06 192 ILE A C 1
ATOM 1497 O O . ILE A 1 192 ? -11.816 2.059 18.926 1.00 82.06 192 ILE A O 1
ATOM 1501 N N . ALA A 1 193 ? -12.985 2.899 17.201 1.00 88.06 193 ALA A N 1
ATOM 1502 C CA . ALA A 1 193 ? -14.093 3.376 18.022 1.00 88.06 193 ALA A CA 1
ATOM 1503 C C . ALA A 1 193 ? -14.753 2.236 18.821 1.00 88.06 193 ALA A C 1
ATOM 1505 O O . ALA A 1 193 ? -14.963 2.378 20.024 1.00 88.06 193 ALA A O 1
ATOM 1506 N N . LEU A 1 194 ? -15.011 1.084 18.192 1.00 91.25 194 LEU A N 1
ATOM 1507 C CA . LEU A 1 194 ? -15.605 -0.080 18.864 1.00 91.25 194 LEU A CA 1
ATOM 1508 C C . LEU A 1 194 ? -14.712 -0.640 19.979 1.00 91.25 194 LEU A C 1
ATOM 1510 O O . LEU A 1 194 ? -15.210 -0.966 21.056 1.00 91.25 194 LEU A O 1
ATOM 1514 N N . VAL A 1 195 ? -13.398 -0.716 19.749 1.00 92.88 195 VAL A N 1
ATOM 1515 C CA . VAL A 1 195 ? -12.439 -1.190 20.760 1.00 92.88 195 VAL A CA 1
ATOM 1516 C C . VAL A 1 195 ? -12.413 -0.250 21.968 1.00 92.88 195 VAL A C 1
ATOM 1518 O O . VAL A 1 195 ? -12.494 -0.713 23.106 1.00 92.88 195 VAL A O 1
ATOM 1521 N N . VAL A 1 196 ? -12.364 1.066 21.742 1.00 94.44 196 VAL A N 1
ATOM 1522 C CA . VAL A 1 196 ? -12.360 2.069 22.822 1.00 94.44 196 VAL A CA 1
ATOM 1523 C C . VAL A 1 196 ? -13.653 2.007 23.642 1.00 94.44 196 VAL A C 1
ATOM 1525 O O . VAL A 1 196 ? -13.611 2.021 24.875 1.00 94.44 196 VAL A O 1
ATOM 1528 N N . ILE A 1 197 ? -14.806 1.871 22.983 1.00 95.44 197 ILE A N 1
ATOM 1529 C CA . ILE A 1 197 ? -16.103 1.719 23.661 1.00 95.44 197 ILE A CA 1
ATOM 1530 C C . ILE A 1 197 ? -16.132 0.428 24.495 1.00 95.44 197 ILE A C 1
ATOM 1532 O O . ILE A 1 197 ? -16.547 0.447 25.652 1.00 95.44 197 ILE A O 1
ATOM 1536 N N . GLY A 1 198 ? -15.635 -0.689 23.957 1.00 94.06 198 GLY A N 1
ATOM 1537 C CA . GLY A 1 198 ? -15.573 -1.955 24.690 1.00 94.06 198 GLY A CA 1
ATOM 1538 C C . GLY A 1 198 ? -14.724 -1.868 25.964 1.00 94.06 198 GLY A C 1
ATOM 1539 O O . GLY A 1 198 ? -15.171 -2.265 27.041 1.00 94.06 198 GLY A O 1
ATOM 1540 N N . VAL A 1 199 ? -13.522 -1.293 25.872 1.00 95.75 199 VAL A N 1
ATOM 1541 C CA . VAL A 1 199 ? -12.596 -1.158 27.013 1.00 95.75 199 VAL A CA 1
ATOM 1542 C C . VAL A 1 199 ? -13.152 -0.225 28.090 1.00 95.75 199 VAL A C 1
ATOM 1544 O O . VAL A 1 199 ? -13.046 -0.519 29.285 1.00 95.75 199 VAL A O 1
ATOM 1547 N N . THR A 1 200 ? -13.771 0.886 27.689 1.00 96.12 200 THR A N 1
ATOM 1548 C CA . THR A 1 200 ? -14.367 1.840 28.636 1.00 96.12 200 THR A CA 1
ATOM 1549 C C . THR A 1 200 ? -15.538 1.219 29.396 1.00 96.12 200 THR A C 1
ATOM 1551 O O . THR A 1 200 ? -15.576 1.314 30.624 1.00 96.12 200 THR A O 1
ATOM 1554 N N . LEU A 1 201 ? -16.433 0.494 28.717 1.00 96.31 201 LEU A N 1
ATOM 1555 C CA . LEU A 1 201 ? -17.548 -0.207 29.364 1.00 96.31 201 LEU A CA 1
ATOM 1556 C C . LEU A 1 201 ? -17.074 -1.291 30.339 1.00 96.31 201 LEU A C 1
ATOM 1558 O O . LEU A 1 201 ? -17.560 -1.347 31.468 1.00 96.31 201 LEU A O 1
ATOM 1562 N N . LEU A 1 202 ? -16.088 -2.108 29.952 1.00 95.38 202 LEU A N 1
ATOM 1563 C CA . LEU A 1 202 ? -15.520 -3.132 30.837 1.00 95.38 202 LEU A CA 1
ATOM 1564 C C . LEU A 1 202 ? -14.897 -2.516 32.094 1.00 95.38 202 LEU A C 1
ATOM 1566 O O . LEU A 1 202 ? -15.114 -3.012 33.200 1.00 95.38 202 LEU A O 1
ATOM 1570 N N . SER A 1 203 ? -14.175 -1.406 31.938 1.00 93.88 203 SER A N 1
ATOM 1571 C CA . SER A 1 203 ? -13.557 -0.682 33.054 1.00 93.88 203 SER A CA 1
ATOM 1572 C C . SER A 1 203 ? -14.607 -0.145 34.032 1.00 93.88 203 SER A C 1
ATOM 1574 O O . SER A 1 203 ? -14.472 -0.305 35.246 1.00 93.88 203 SER A O 1
ATOM 1576 N N . ILE A 1 204 ? -15.699 0.418 33.510 1.00 96.38 204 ILE A N 1
ATOM 1577 C CA . ILE A 1 204 ? -16.831 0.906 34.305 1.00 96.38 204 ILE A CA 1
ATOM 1578 C C . ILE A 1 204 ? -17.523 -0.254 35.042 1.00 96.38 204 ILE A C 1
ATOM 1580 O O . ILE A 1 204 ? -17.775 -0.166 36.246 1.00 96.38 204 ILE A O 1
ATOM 1584 N N . CYS A 1 205 ? -17.789 -1.372 34.360 1.00 94.69 205 CYS A N 1
ATOM 1585 C CA . CYS A 1 205 ? -18.392 -2.560 34.967 1.00 94.69 205 CYS A CA 1
ATOM 1586 C C . CYS A 1 205 ? -17.518 -3.156 36.080 1.00 94.69 205 CYS A C 1
ATOM 1588 O O . CYS A 1 205 ? -18.044 -3.526 37.136 1.00 94.69 205 CYS A O 1
ATOM 1590 N N . MET A 1 206 ? -16.197 -3.212 35.883 1.00 94.94 206 MET A N 1
ATOM 1591 C CA . MET A 1 206 ? -15.249 -3.654 36.909 1.00 94.94 206 MET A CA 1
ATOM 1592 C C . MET A 1 206 ? -15.251 -2.711 38.115 1.00 94.94 206 MET A C 1
ATOM 1594 O O . MET A 1 206 ? -15.346 -3.182 39.248 1.00 94.94 206 MET A O 1
ATOM 1598 N N . TYR A 1 207 ? -15.239 -1.394 37.890 1.00 95.69 207 TYR A N 1
ATOM 1599 C CA . TYR A 1 207 ? -15.309 -0.393 38.957 1.00 95.69 207 TYR A CA 1
ATOM 1600 C C . TYR A 1 207 ? -16.588 -0.530 39.799 1.00 95.69 207 TYR A C 1
ATOM 1602 O O . TYR A 1 207 ? -16.526 -0.590 41.029 1.00 95.69 207 TYR A O 1
ATOM 1610 N N . PHE A 1 208 ? -17.755 -0.656 39.157 1.00 94.62 208 PHE A N 1
ATOM 1611 C CA . PHE A 1 208 ? -19.024 -0.836 39.871 1.00 94.62 208 PHE A CA 1
ATOM 1612 C C . PHE A 1 208 ? -19.107 -2.173 40.611 1.00 94.62 208 PHE A C 1
ATOM 1614 O O . PHE A 1 208 ? -19.602 -2.220 41.740 1.00 94.62 208 PHE A O 1
ATOM 1621 N N . SER A 1 209 ? -18.605 -3.251 40.010 1.00 91.94 209 SER A N 1
ATOM 1622 C CA . SER A 1 209 ? -18.541 -4.569 40.652 1.00 91.94 209 SER A CA 1
ATOM 1623 C C . SER A 1 209 ? -17.657 -4.532 41.896 1.00 91.94 209 SER A C 1
ATOM 1625 O O . SER A 1 209 ? -18.068 -4.994 42.961 1.00 91.94 209 SER A O 1
ATOM 1627 N N . TRP A 1 210 ? -16.482 -3.905 41.798 1.00 91.75 210 TRP A N 1
ATOM 1628 C CA . TRP A 1 210 ? -15.571 -3.735 42.926 1.00 91.75 210 TRP A CA 1
ATOM 1629 C C . TRP A 1 210 ? -16.206 -2.888 44.035 1.00 91.75 210 TRP A C 1
ATOM 1631 O O . TRP A 1 210 ? -16.218 -3.309 45.194 1.00 91.75 210 TRP A O 1
ATOM 1641 N N . LYS A 1 211 ? -16.845 -1.763 43.688 1.00 91.94 211 LYS A N 1
ATOM 1642 C CA . LYS A 1 211 ? -17.565 -0.921 44.656 1.00 91.94 211 LYS A CA 1
ATOM 1643 C C . LYS A 1 211 ? -18.642 -1.707 45.413 1.00 91.94 211 LYS A C 1
ATOM 1645 O O . LYS A 1 211 ? -18.733 -1.588 46.633 1.00 91.94 211 LYS A O 1
ATOM 1650 N N . ARG A 1 212 ? -19.410 -2.563 44.723 1.00 87.94 212 ARG A N 1
ATOM 1651 C CA . ARG A 1 212 ? -20.419 -3.437 45.355 1.00 87.94 212 ARG A CA 1
ATOM 1652 C C . ARG A 1 212 ? -19.800 -4.464 46.306 1.00 87.94 212 ARG A C 1
ATOM 1654 O O . ARG A 1 212 ? -20.370 -4.726 47.362 1.00 87.94 212 ARG A O 1
ATOM 1661 N N . VAL A 1 213 ? -18.652 -5.045 45.954 1.00 86.00 213 VAL A N 1
ATOM 1662 C CA . VAL A 1 213 ? -17.944 -6.005 46.820 1.00 86.00 213 VAL A CA 1
ATOM 1663 C C . VAL A 1 213 ? -17.409 -5.322 48.080 1.00 86.00 213 VAL A C 1
ATOM 1665 O O . VAL A 1 213 ? -17.568 -5.866 49.170 1.00 86.00 213 VAL A O 1
ATOM 1668 N N . VAL A 1 214 ? -16.825 -4.125 47.956 1.00 83.75 214 VAL A N 1
ATOM 1669 C CA . VAL A 1 214 ? -16.317 -3.352 49.104 1.00 83.75 214 VAL A CA 1
ATOM 1670 C C . VAL A 1 214 ? -17.453 -2.960 50.048 1.00 83.75 214 VAL A C 1
ATOM 1672 O O . VAL A 1 214 ? -17.336 -3.177 51.249 1.00 83.75 214 VAL A O 1
ATOM 1675 N N . GLN A 1 215 ? -18.581 -2.474 49.519 1.00 78.31 215 GLN A N 1
ATOM 1676 C CA . GLN A 1 215 ? -19.750 -2.133 50.336 1.00 78.31 215 GLN A CA 1
ATOM 1677 C C . GLN A 1 215 ? -20.290 -3.335 51.114 1.00 78.31 215 GLN A C 1
ATOM 1679 O O . GLN A 1 215 ? -20.580 -3.206 52.296 1.00 78.31 215 GLN A O 1
ATOM 1684 N N . LYS A 1 216 ? -20.381 -4.519 50.491 1.00 75.31 216 LYS A N 1
ATOM 1685 C CA . LYS A 1 216 ? -20.807 -5.730 51.208 1.00 75.31 216 LYS A CA 1
ATOM 1686 C C . LYS A 1 216 ? -19.816 -6.130 52.300 1.00 75.31 216 LYS A C 1
ATOM 1688 O O . LYS A 1 216 ? -20.247 -6.512 53.376 1.00 75.31 216 LYS A O 1
ATOM 1693 N N . ARG A 1 217 ? -18.505 -6.030 52.054 1.00 65.38 217 ARG A N 1
ATOM 1694 C CA . ARG A 1 217 ? -17.477 -6.385 53.049 1.00 65.38 217 ARG A CA 1
ATOM 1695 C C . ARG A 1 217 ? -17.424 -5.419 54.238 1.00 65.38 217 ARG A C 1
ATOM 1697 O O . ARG A 1 217 ? -17.136 -5.873 55.333 1.00 65.38 217 ARG A O 1
ATOM 1704 N N . GLY A 1 218 ? -17.757 -4.143 54.045 1.00 58.09 218 GLY A N 1
ATOM 1705 C CA . GLY A 1 218 ? -17.855 -3.152 55.126 1.00 58.09 218 GLY A CA 1
ATOM 1706 C C . GLY A 1 218 ? -19.138 -3.216 55.966 1.00 58.09 218 GLY A C 1
ATOM 1707 O O . GLY A 1 218 ? -19.257 -2.453 56.913 1.00 58.09 218 GLY A O 1
ATOM 1708 N N . ILE A 1 219 ? -20.097 -4.088 55.628 1.00 54.03 219 ILE A N 1
ATOM 1709 C CA . ILE A 1 219 ? -21.343 -4.300 56.397 1.00 54.03 219 ILE A CA 1
ATOM 1710 C C . ILE A 1 219 ? -21.242 -5.546 57.310 1.00 54.03 219 ILE A C 1
ATOM 1712 O O . ILE A 1 219 ? -22.098 -5.753 58.162 1.00 54.03 219 ILE A O 1
ATOM 1716 N N . TYR A 1 220 ? -20.192 -6.369 57.172 1.00 45.88 220 TYR A N 1
ATOM 1717 C CA . TYR A 1 220 ? -19.946 -7.564 58.002 1.00 45.88 220 TYR A CA 1
ATOM 1718 C C . TYR A 1 220 ? -18.846 -7.367 59.069 1.00 45.88 220 TYR A C 1
ATOM 1720 O O . TYR A 1 220 ? -18.232 -8.346 59.493 1.00 45.88 220 TYR A O 1
ATOM 1728 N N . MET A 1 221 ? -18.588 -6.126 59.494 1.00 42.00 221 MET A N 1
ATOM 1729 C CA . MET A 1 221 ? -17.778 -5.801 60.678 1.00 42.00 221 MET A CA 1
ATOM 1730 C C . MET A 1 221 ? -18.627 -5.057 61.698 1.00 42.00 221 MET A C 1
ATOM 1732 O O . MET A 1 221 ? -19.340 -4.122 61.271 1.00 42.00 221 MET A O 1
#

Radius of gyration: 25.71 Å; chains: 1; bounding box: 48×51×79 Å

pLDDT: mean 77.19, std 21.21, range [26.8, 97.75]

Foldseek 3Di:
DDDDDDDDDPPPPVPPPVPPPPPPDDPPPPPPPPVPPQPLPPDLQQAWQWEAESPDVVRIDHDQQWDQPDVVCVVVSRNRSHIDGPDDADQDAPPVPDPPDPPPDPFDHKFWDKDAQKDWDDDKADDPDAPVCLRVVLSNDPLWFKWFADPVRGIITDSDITISIYHDPDDHGGMMIGIHGVVSVVVVVVVVVVVVVVVVVVVVVVVVVVVVVVVVVVVVD

InterPro doma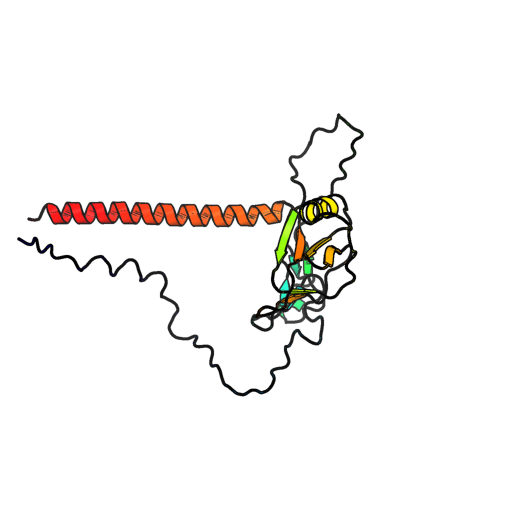ins:
  IPR000858 S-locus glycoprotein domain [PF00954] (32-68)
  IPR003609 PAN/Apple domain [PF08276] (108-165)
  IPR003609 PAN/Apple domain [PS50948] (107-181)
  IPR003609 PAN/Apple domain [SM00473] (107-180)

Secondary structure (DSSP, 8-state):
--------SSTTSSSSSS----S---------------TTTS--TT-TTEEE-TTSSSSEEEPTTEEESSHHHHHTT--TT-EEESS--------TT-TT---SS--PPPEEEEEEEEEEES-PEEE-S-GGGHHHHHHH-TT--EEEEETTTEEEEE-S--EEEEE-SSS--EEEEEEE-HHHHHHHHHHHHHHHHHHHHHHHHHHHHHHHHHHHHTT--

Sequence (221 aa):
MIIQEDYPKLAFIFVTLFSFCPRFCTPQTNNNAAATRNTCENSARCGAFGICNSQDSPICTCLRGFQPLKKQEWDSGNWTAGCSRKVPLECRFENNNNNNTSSRNGTKEDGFLKIEMIKISGYAQPLLVPETECPKQCLMNCSCIAYAHNSDLGCMFWNSTLFDIQKFPSGSGSDLFFRVANSELDLKKIVIALVVIGVTLLSICMYFSWKRVVQKRGIYM